Protein AF-A0A7Z9UA65-F1 (afdb_monomer)

Nearest PDB structures (foldseek):
  8ai1-assembly1_A  TM=9.053E-01  e=1.499E-17  Bacillus subtilis
  8ai6-assembly1_A  TM=8.832E-01  e=7.906E-17  Bacillus subtilis
  8ai4-assembly2_B  TM=8.857E-01  e=1.160E-16  Bacillus subtilis
  3nqv-assembly1_A  TM=5.147E-01  e=2.499E-05  Escherichia coli
  6dwg-assembly1_A  TM=4.521E-01  e=1.597E-01  Leishmania major

Secondary structure (DSSP, 8-state):
----EEEEEEESB-S---TT-TT--BTT------HHHHHHHHHHHHHTT-SEEEEEES-GGGGHHHHHHHHHHHHHTT-EEEEEE--GGGGSHHHHHHHHHHHHHTTEEEEEEE-SHHHHTT--SHHHHHHHHHHHHTT--EEEEEEE-SS-TTHHHHHGGGTT-TTEEEEEEE--S-GGGGGS-GGG-----S--GGGG-EEE-TTSBEESSSSGGGGS-TTS--BTT--S-----------

Sequence (243 aa):
MKIRYAAIMVTRKCNMSCRHCSVESNPHIKGQPSEEELRSLVDSLVEAGIDLIQFTGGEPLLRGPLVLELMERAKAGGVKTTIVSNGFWGKKPARARETMKALLDAGLVRLALSYDRFHAEFQGPEPLLNILDAAEEFGQVVHINITRSLDDSDLDELVQPFRGRANTNLRFYDVQPVGLAKSLEDELRGQLEGFCSACEQITFADNGRVLACNGPSYFVPPESGLRRGVPTRLQHRGASTKT

Radius of gyration: 18.84 Å; Cα contacts (8 Å, |Δi|>4): 457; chains: 1; bounding box: 40×68×44 Å

Foldseek 3Di:
DQQQAAEEQQFQAAPAQQLLDQQRHYNPDDAFDDLVRLQVVLVVCLVSNHQEYEYEHHARCVVVVSVLVSLLSNVVSNHAYEYEHQLPQLPDLVSLLVSLVSCVVSHHQAYEHEFEPRSVVPDDCNSVVSNLVSCVVVVAAYEYEYEAFQVNPPVCVRCVVPPPRPRYHYHYDFRDCHHSNVPDDPRNGDDDDDDDPQQSYFYQHRVQFTASHPGRRSPPDPVPPGGPPDDPDPPPPDPPDDD

Solvent-accessible surface area (backbone atoms only — not comparable to full-atom values): 13326 Å² total; per-residue (Å²): 137,82,71,43,41,37,33,38,25,62,22,37,37,16,96,52,69,40,58,62,30,40,77,61,32,19,72,82,57,74,81,50,53,51,69,68,56,51,49,54,48,47,55,51,40,40,74,68,58,33,51,34,41,33,43,23,57,28,32,33,70,83,43,42,74,59,50,44,54,50,31,39,55,31,40,76,59,72,21,40,29,31,41,43,35,68,40,78,67,12,74,41,54,71,48,10,35,52,51,52,49,52,43,47,75,26,41,50,76,41,47,35,33,46,55,33,79,54,46,49,78,78,42,72,67,61,22,48,51,26,35,51,55,37,27,48,78,72,73,40,59,36,34,38,42,26,66,43,44,78,76,47,83,65,48,63,74,74,44,51,90,57,59,92,44,93,42,51,44,84,40,80,39,64,34,51,76,27,56,40,20,56,79,50,60,71,58,54,41,38,81,78,88,74,83,64,89,63,56,72,28,40,16,38,41,37,83,45,38,50,29,52,24,89,33,71,44,70,75,52,64,80,85,64,81,46,54,70,90,63,77,95,65,86,74,80,73,72,85,78,78,82,128

Structure (mmCIF, N/CA/C/O backbone):
data_AF-A0A7Z9UA65-F1
#
_entry.id   AF-A0A7Z9UA65-F1
#
loop_
_atom_site.group_PDB
_atom_site.id
_atom_site.type_symbol
_atom_site.label_atom_id
_atom_site.label_alt_id
_atom_site.label_comp_id
_atom_site.label_asym_id
_atom_site.label_entity_id
_atom_site.label_seq_id
_atom_site.pdbx_PDB_ins_code
_atom_site.Cartn_x
_atom_site.Cartn_y
_atom_site.Cartn_z
_atom_site.occupancy
_atom_site.B_iso_or_equiv
_atom_site.auth_seq_id
_atom_site.auth_comp_id
_atom_site.auth_asym_id
_atom_site.auth_atom_id
_atom_site.pdbx_PDB_model_num
ATOM 1 N N . MET A 1 1 ? -26.284 7.885 -1.697 1.00 55.00 1 MET A N 1
ATOM 2 C CA . MET A 1 1 ? -25.124 6.969 -1.765 1.00 55.00 1 MET A CA 1
ATOM 3 C C . MET A 1 1 ? -24.240 7.243 -0.557 1.00 55.00 1 MET A C 1
ATOM 5 O O . MET A 1 1 ? -23.831 8.384 -0.395 1.00 55.00 1 MET A O 1
ATOM 9 N N . LYS A 1 2 ? -24.023 6.264 0.331 1.00 70.19 2 LYS A N 1
ATOM 10 C CA . LYS A 1 2 ? -23.124 6.419 1.489 1.00 70.19 2 LYS A CA 1
ATOM 11 C C . LYS A 1 2 ? -21.743 5.909 1.085 1.00 70.19 2 LYS A C 1
ATOM 13 O O . LYS A 1 2 ? -21.643 4.773 0.636 1.00 70.19 2 LYS A O 1
ATOM 18 N N . ILE A 1 3 ? -20.710 6.733 1.227 1.00 81.00 3 ILE A N 1
ATOM 19 C CA . ILE A 1 3 ? -19.323 6.306 1.009 1.00 81.00 3 ILE A CA 1
ATOM 20 C C . ILE A 1 3 ? -18.961 5.341 2.143 1.00 81.00 3 ILE A C 1
ATOM 22 O O . ILE A 1 3 ? -19.161 5.671 3.309 1.00 81.00 3 ILE A O 1
ATOM 26 N N . ARG A 1 4 ? -18.491 4.137 1.803 1.00 88.38 4 ARG A N 1
ATOM 27 C CA . ARG A 1 4 ? -18.140 3.081 2.776 1.00 88.38 4 ARG A CA 1
ATOM 28 C C . ARG A 1 4 ? -16.646 2.752 2.800 1.00 88.38 4 ARG A C 1
ATOM 30 O O . ARG A 1 4 ? -16.188 2.093 3.727 1.00 88.38 4 ARG A O 1
ATOM 37 N N . TYR A 1 5 ? -15.892 3.235 1.814 1.00 91.25 5 TYR A N 1
ATOM 38 C CA . TYR A 1 5 ? -14.482 2.918 1.606 1.00 91.25 5 TYR A CA 1
ATOM 39 C C . TYR A 1 5 ? -13.687 4.204 1.401 1.00 91.25 5 TYR A C 1
ATOM 41 O O . TYR A 1 5 ? -14.079 5.049 0.595 1.00 91.25 5 TYR A O 1
ATOM 49 N N . ALA A 1 6 ? -12.564 4.332 2.101 1.00 93.56 6 ALA A N 1
ATOM 50 C CA . ALA A 1 6 ? -11.630 5.435 1.920 1.00 93.56 6 ALA A CA 1
ATOM 51 C C . ALA A 1 6 ? -10.196 4.917 1.794 1.00 93.56 6 ALA A C 1
ATOM 53 O O . ALA A 1 6 ? -9.820 3.937 2.433 1.00 93.56 6 ALA A O 1
ATOM 54 N N . ALA A 1 7 ? -9.381 5.596 0.998 1.00 94.75 7 ALA A N 1
ATOM 55 C CA . ALA A 1 7 ? -7.943 5.397 0.935 1.00 94.75 7 ALA A CA 1
ATOM 56 C C . ALA A 1 7 ? -7.216 6.631 1.478 1.00 94.75 7 ALA A C 1
ATOM 58 O O . ALA A 1 7 ? -7.647 7.767 1.275 1.00 94.75 7 ALA A O 1
ATOM 59 N N . ILE A 1 8 ? -6.098 6.412 2.160 1.00 96.44 8 ILE A N 1
ATOM 60 C CA . ILE A 1 8 ? -5.242 7.458 2.711 1.00 96.44 8 ILE A CA 1
ATOM 61 C C . ILE A 1 8 ? -3.841 7.269 2.136 1.00 96.44 8 ILE A C 1
ATOM 63 O O . ILE A 1 8 ? -3.187 6.255 2.391 1.00 96.44 8 ILE A O 1
ATOM 67 N N . MET A 1 9 ? -3.368 8.262 1.382 1.00 95.56 9 MET A N 1
ATOM 68 C CA . MET A 1 9 ? -1.969 8.353 0.976 1.00 95.56 9 MET A CA 1
ATOM 69 C C . MET A 1 9 ? -1.158 8.921 2.142 1.00 95.56 9 MET A C 1
ATOM 71 O O . MET A 1 9 ? -1.055 10.131 2.329 1.00 95.56 9 MET A O 1
ATOM 75 N N . VAL A 1 10 ? -0.591 8.029 2.954 1.00 96.81 10 VAL A N 1
ATOM 76 C CA . VAL A 1 10 ? 0.116 8.379 4.202 1.00 96.81 10 VAL A CA 1
ATOM 77 C C . VAL A 1 10 ? 1.406 9.163 3.927 1.00 96.81 10 VAL A C 1
ATOM 79 O O . VAL A 1 10 ? 1.878 9.957 4.743 1.00 96.81 10 VAL A O 1
ATOM 82 N N . THR A 1 11 ? 1.998 8.931 2.763 1.00 95.62 11 THR A N 1
ATOM 83 C CA . THR A 1 11 ? 3.124 9.673 2.200 1.00 95.62 11 THR A CA 1
ATOM 84 C C . THR A 1 11 ? 3.163 9.396 0.704 1.00 95.62 11 THR A C 1
ATOM 86 O O . THR A 1 11 ? 2.681 8.354 0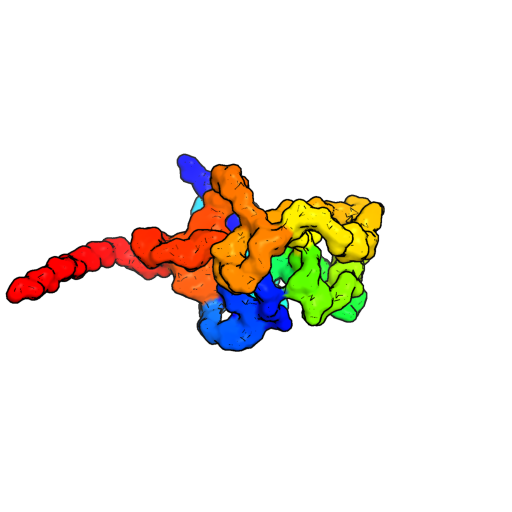.268 1.00 95.62 11 THR A O 1
ATOM 89 N N . ARG A 1 12 ? 3.765 10.278 -0.093 1.00 94.94 12 ARG A N 1
ATOM 90 C CA . ARG A 1 12 ? 4.119 9.978 -1.491 1.00 94.94 12 ARG A CA 1
ATOM 91 C C . ARG A 1 12 ? 5.592 9.594 -1.649 1.00 94.94 12 ARG A C 1
ATOM 93 O O . ARG A 1 12 ? 6.004 9.190 -2.734 1.00 94.94 12 ARG A O 1
ATOM 100 N N . LYS A 1 13 ? 6.378 9.642 -0.567 1.00 97.38 13 LYS A N 1
ATOM 101 C CA . LYS A 1 13 ? 7.742 9.109 -0.536 1.00 97.38 13 LYS A CA 1
ATOM 102 C C . LYS A 1 13 ? 7.710 7.586 -0.665 1.00 97.38 13 LYS A C 1
ATOM 104 O O . LYS A 1 13 ? 6.923 6.913 -0.005 1.00 97.38 13 LYS A O 1
ATOM 109 N N . CYS A 1 14 ? 8.578 7.047 -1.509 1.00 97.88 14 CYS A N 1
ATOM 110 C CA . CYS A 1 14 ? 8.749 5.609 -1.701 1.00 97.88 14 CYS A CA 1
ATOM 111 C C . CYS A 1 14 ? 10.239 5.269 -1.690 1.00 97.88 14 CYS A C 1
ATOM 113 O O . CYS A 1 14 ? 11.071 6.116 -1.991 1.00 97.88 14 CYS A O 1
ATOM 115 N N . ASN A 1 15 ? 10.593 4.042 -1.334 1.00 97.50 15 ASN A N 1
ATOM 116 C CA . ASN A 1 15 ? 11.959 3.520 -1.427 1.00 97.50 15 ASN A CA 1
ATOM 117 C C . ASN A 1 15 ? 12.303 2.972 -2.825 1.00 97.50 15 ASN A C 1
ATOM 119 O O . ASN A 1 15 ? 13.422 2.511 -3.025 1.00 97.50 15 ASN A O 1
ATOM 123 N N . MET A 1 16 ? 11.357 3.015 -3.764 1.00 97.94 16 MET A N 1
ATOM 124 C CA . MET A 1 16 ? 11.508 2.614 -5.165 1.00 97.94 16 MET A CA 1
ATOM 125 C C . MET A 1 16 ? 11.091 3.768 -6.085 1.00 97.94 16 MET A C 1
ATOM 127 O O . MET A 1 16 ? 10.354 4.661 -5.658 1.00 97.94 16 MET A O 1
ATOM 131 N N . SER A 1 17 ? 11.530 3.721 -7.343 1.00 97.31 17 SER A N 1
ATOM 132 C CA . SER A 1 17 ? 11.201 4.698 -8.393 1.00 97.31 17 SER A CA 1
ATOM 133 C C . SER A 1 17 ? 10.619 3.991 -9.625 1.00 97.31 17 SER A C 1
ATOM 135 O O . SER A 1 17 ? 11.120 4.160 -10.734 1.00 97.31 17 SER A O 1
ATOM 137 N N . CYS A 1 18 ? 9.605 3.143 -9.425 1.00 96.50 18 CYS A N 1
ATOM 138 C CA . CYS A 1 18 ? 9.019 2.315 -10.483 1.00 96.50 18 CYS A CA 1
ATOM 139 C C . CYS A 1 18 ? 8.519 3.172 -11.657 1.00 96.50 18 CYS A C 1
ATOM 141 O O . CYS A 1 18 ? 7.737 4.107 -11.458 1.00 96.50 18 CYS A O 1
ATOM 143 N N . ARG A 1 19 ? 8.906 2.815 -12.889 1.00 95.06 19 ARG A N 1
ATOM 144 C CA . ARG A 1 19 ? 8.587 3.589 -14.104 1.00 95.06 19 ARG A CA 1
ATOM 145 C C . ARG A 1 19 ? 7.088 3.681 -14.418 1.00 95.06 19 ARG A C 1
ATOM 147 O O . ARG A 1 19 ? 6.675 4.607 -15.101 1.00 95.06 19 ARG A O 1
ATOM 154 N N . HIS A 1 20 ? 6.263 2.786 -13.875 1.00 92.81 20 HIS A N 1
ATOM 155 C CA . HIS A 1 20 ? 4.805 2.815 -14.043 1.00 92.81 20 HIS A CA 1
ATOM 156 C C . HIS A 1 20 ? 4.051 3.539 -12.912 1.00 92.81 20 HIS A C 1
ATOM 158 O O . HIS A 1 20 ? 2.821 3.503 -12.878 1.00 92.81 20 HIS A O 1
ATOM 164 N N . CYS A 1 21 ? 4.746 4.155 -11.944 1.00 93.50 21 CYS A N 1
ATOM 165 C CA . CYS A 1 21 ? 4.090 4.680 -10.747 1.00 93.50 21 CYS A CA 1
ATOM 166 C C . CYS A 1 21 ? 3.016 5.730 -11.086 1.00 93.50 21 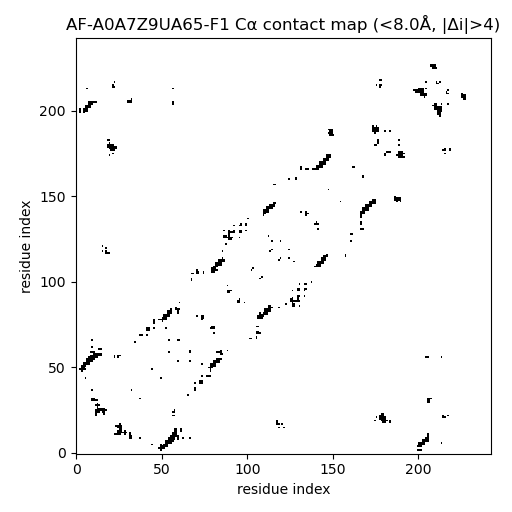CYS A C 1
ATOM 168 O O . CYS A 1 21 ? 3.311 6.817 -11.596 1.00 93.50 21 CYS A O 1
ATOM 170 N N . SER A 1 22 ? 1.771 5.429 -10.705 1.00 89.44 22 SER A N 1
ATOM 171 C CA . SER A 1 22 ? 0.581 6.222 -11.027 1.00 89.44 22 SER A CA 1
ATOM 172 C C . SER A 1 22 ? 0.478 7.553 -10.285 1.00 89.44 22 SER A C 1
ATOM 174 O O . SER A 1 22 ? -0.462 8.295 -10.531 1.00 89.44 22 SER A O 1
ATOM 176 N N . VAL A 1 23 ? 1.387 7.848 -9.353 1.00 91.06 23 VAL A N 1
ATOM 177 C CA . VAL A 1 23 ? 1.405 9.091 -8.556 1.00 91.06 23 VAL A CA 1
ATOM 178 C C . VAL A 1 23 ? 2.811 9.698 -8.445 1.00 91.06 23 VAL A C 1
ATOM 180 O O . VAL A 1 23 ? 3.047 10.594 -7.635 1.00 91.06 23 VAL A O 1
ATOM 183 N N . GLU A 1 24 ? 3.754 9.232 -9.273 1.00 94.06 24 GLU A N 1
ATOM 184 C CA . GLU A 1 24 ? 5.141 9.731 -9.331 1.00 94.06 24 GLU A CA 1
ATOM 185 C C . GLU A 1 24 ? 5.913 9.611 -8.001 1.00 94.06 24 GLU A C 1
ATOM 187 O O . GLU A 1 24 ? 6.808 10.405 -7.702 1.00 94.06 24 GLU A O 1
ATOM 192 N N . SER A 1 25 ? 5.578 8.613 -7.180 1.00 95.81 25 SER A N 1
ATOM 193 C CA . SER A 1 25 ? 6.287 8.336 -5.932 1.00 95.81 25 SER A CA 1
ATOM 194 C C . SER A 1 25 ? 7.736 7.926 -6.169 1.00 95.81 25 SER A C 1
ATOM 196 O O . SER A 1 25 ? 8.033 7.118 -7.043 1.00 95.81 25 SER A O 1
ATOM 198 N N . ASN A 1 26 ? 8.638 8.477 -5.356 1.00 96.75 26 ASN A N 1
ATOM 199 C CA . ASN A 1 26 ? 10.072 8.189 -5.395 1.00 96.75 26 ASN A CA 1
ATOM 200 C C . ASN A 1 26 ? 10.759 8.595 -4.066 1.00 96.75 26 ASN A C 1
ATOM 202 O O . ASN A 1 26 ? 10.120 9.240 -3.219 1.00 96.75 26 ASN A O 1
ATOM 206 N N . PRO A 1 27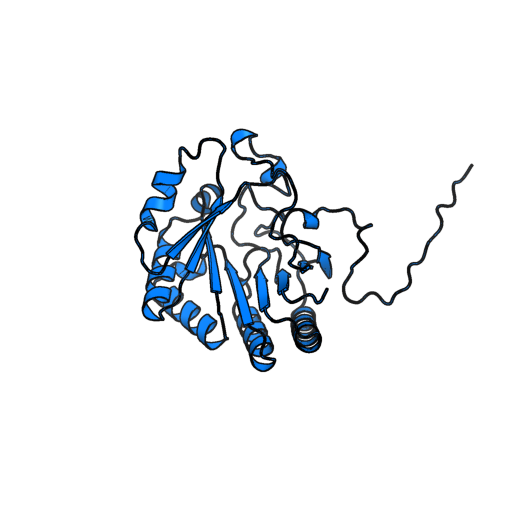 ? 12.049 8.261 -3.854 1.00 97.25 27 PRO A N 1
ATOM 207 C CA . PRO A 1 27 ? 12.774 8.580 -2.617 1.00 97.25 27 PRO A CA 1
ATOM 208 C C . PRO A 1 27 ? 12.992 10.071 -2.346 1.00 97.25 27 PRO A C 1
ATOM 210 O O . PRO A 1 27 ? 13.236 10.452 -1.198 1.00 97.25 27 PRO A O 1
ATOM 213 N N . HIS A 1 28 ? 12.908 10.913 -3.378 1.00 95.69 28 HIS A N 1
ATOM 214 C CA . HIS A 1 28 ? 13.227 12.340 -3.316 1.00 95.69 28 HIS A CA 1
ATOM 215 C C . HIS A 1 28 ? 11.999 13.240 -3.133 1.00 95.69 28 HIS A C 1
ATOM 217 O O . HIS A 1 28 ? 12.155 14.460 -3.037 1.00 95.69 28 HIS A O 1
ATOM 223 N N . ILE A 1 29 ? 10.791 12.666 -3.053 1.00 93.31 29 ILE A N 1
ATOM 224 C CA . ILE A 1 29 ? 9.569 13.421 -2.762 1.00 93.31 29 ILE A CA 1
ATOM 225 C C . ILE A 1 29 ? 9.724 14.194 -1.448 1.00 93.31 29 ILE A C 1
ATOM 227 O O . ILE A 1 29 ? 10.119 13.650 -0.413 1.00 93.31 29 ILE A O 1
ATOM 231 N N . LYS A 1 30 ? 9.392 15.485 -1.516 1.00 88.75 30 LYS A N 1
ATOM 232 C CA . LYS A 1 30 ? 9.344 16.406 -0.381 1.00 88.75 30 LYS A CA 1
ATOM 233 C C . LYS A 1 30 ? 7.893 16.724 -0.049 1.00 88.75 30 LYS A C 1
ATOM 235 O O . LYS A 1 30 ? 7.069 16.848 -0.951 1.00 88.75 30 LYS A O 1
ATOM 240 N N . GLY A 1 31 ? 7.628 16.936 1.235 1.00 85.88 31 GLY A N 1
ATOM 241 C CA . GLY A 1 31 ? 6.278 17.171 1.736 1.00 85.88 31 GLY A CA 1
ATOM 242 C C . GLY A 1 31 ? 5.491 15.868 1.877 1.00 85.88 31 GLY A C 1
ATOM 243 O O . GLY A 1 31 ? 5.584 14.962 1.053 1.00 85.88 31 GLY A O 1
ATOM 244 N N . GLN A 1 32 ? 4.759 15.768 2.977 1.00 92.75 32 GLN A N 1
ATOM 245 C CA . GLN A 1 32 ? 3.839 14.680 3.289 1.00 92.75 32 GLN A CA 1
ATOM 246 C C . GLN A 1 32 ? 2.882 15.170 4.384 1.00 92.75 32 GLN A C 1
ATOM 248 O O . GLN A 1 32 ? 3.251 16.106 5.101 1.00 92.75 32 GLN A O 1
ATOM 253 N N . PRO A 1 33 ? 1.713 14.535 4.563 1.00 94.31 33 PRO A N 1
ATOM 254 C CA . PRO A 1 33 ? 0.808 14.883 5.650 1.00 94.31 33 PRO A CA 1
ATOM 255 C C . PRO A 1 33 ? 1.493 14.766 7.016 1.00 94.31 33 PRO A C 1
ATOM 257 O O . PRO A 1 33 ? 2.237 13.800 7.267 1.00 94.31 33 PRO A O 1
ATOM 260 N N . SER A 1 34 ? 1.225 15.721 7.906 1.00 96.19 34 SER A N 1
ATOM 261 C CA . SER A 1 34 ? 1.656 15.652 9.303 1.00 96.19 34 SER A CA 1
ATOM 262 C C . SER A 1 34 ? 1.013 14.455 10.010 1.00 96.19 34 SER A C 1
ATOM 264 O O . SER A 1 34 ? 0.055 13.841 9.530 1.00 96.19 34 SER A O 1
ATOM 266 N N . GLU A 1 35 ? 1.567 14.065 11.152 1.00 97.62 35 GLU A N 1
ATOM 267 C CA . GLU A 1 35 ? 0.972 12.983 11.932 1.00 97.62 35 GLU A CA 1
ATOM 268 C C . GLU A 1 35 ? -0.378 13.397 12.528 1.00 97.62 35 GLU A C 1
ATOM 270 O O . GLU A 1 35 ? -1.328 12.621 12.473 1.00 97.62 35 GLU A O 1
ATOM 275 N N . GLU A 1 36 ? -0.502 14.632 13.028 1.00 97.62 36 GLU A N 1
ATOM 276 C CA . GLU A 1 36 ? -1.769 15.187 13.526 1.00 97.62 36 GLU A CA 1
ATOM 277 C C . GLU A 1 36 ? -2.827 15.226 12.427 1.00 97.62 36 GLU A C 1
ATOM 279 O O . GLU A 1 36 ? -3.982 14.865 12.651 1.00 97.62 36 GLU A O 1
ATOM 284 N N . GLU A 1 37 ? -2.419 15.613 11.219 1.00 96.38 37 GLU A N 1
ATOM 285 C CA . GLU A 1 37 ? -3.276 15.604 10.048 1.00 96.38 37 GLU A CA 1
ATOM 286 C C . GLU A 1 37 ? -3.831 14.206 9.767 1.00 96.38 37 GLU A C 1
ATOM 288 O O . GLU A 1 37 ? -5.030 14.068 9.526 1.00 96.38 37 GLU A O 1
ATOM 293 N N . LEU A 1 38 ? -2.996 13.170 9.801 1.00 98.12 38 LEU A N 1
ATOM 294 C CA . LEU A 1 38 ? -3.436 11.800 9.542 1.00 98.12 38 LEU A CA 1
ATOM 295 C C . LEU A 1 38 ? -4.306 11.242 10.671 1.00 98.12 38 LEU A C 1
ATOM 297 O O . LEU A 1 38 ? -5.309 10.593 10.380 1.00 98.12 38 LEU A O 1
ATOM 301 N N . ARG A 1 39 ? -3.975 11.535 11.935 1.00 98.38 39 ARG A N 1
ATOM 302 C CA . ARG A 1 39 ? -4.794 11.151 13.098 1.00 98.38 39 ARG A CA 1
ATOM 303 C C . ARG A 1 39 ? -6.192 11.752 12.995 1.00 98.38 39 ARG A C 1
ATOM 305 O O . ARG A 1 39 ? -7.169 11.014 12.973 1.00 98.38 39 ARG A O 1
ATOM 312 N N . SER A 1 40 ? -6.271 13.069 12.797 1.00 97.56 40 SER A N 1
ATOM 313 C CA . SER A 1 40 ? -7.540 13.784 12.629 1.00 97.56 40 SER A CA 1
ATOM 314 C C . SER A 1 40 ? -8.352 13.260 11.441 1.00 97.56 40 SER A C 1
ATOM 316 O O . SER A 1 40 ? -9.578 13.184 11.516 1.00 97.56 40 SER A O 1
ATOM 318 N N . LEU A 1 41 ? -7.686 12.865 10.349 1.00 96.75 41 LEU A N 1
ATOM 319 C CA . LEU A 1 41 ? -8.359 12.253 9.207 1.00 96.75 41 LEU A CA 1
ATOM 320 C C . LEU A 1 41 ? -8.970 10.893 9.561 1.00 96.75 41 LEU A C 1
ATOM 322 O O . LEU A 1 41 ? -10.120 10.651 9.205 1.00 96.75 41 LEU A O 1
ATOM 326 N N . VAL A 1 42 ? -8.227 10.016 10.238 1.00 98.12 42 VAL A N 1
ATOM 327 C CA . VAL A 1 42 ? -8.752 8.710 10.664 1.00 98.12 42 VAL A CA 1
ATOM 328 C C . VAL A 1 42 ? -9.940 8.893 11.602 1.00 98.12 42 VAL A C 1
ATOM 330 O O . VAL A 1 42 ? -10.985 8.297 11.347 1.00 98.12 42 VAL A O 1
ATOM 333 N N . ASP A 1 43 ? -9.823 9.770 12.600 1.00 97.75 43 ASP A N 1
ATOM 334 C CA . ASP A 1 43 ? -10.906 10.062 13.545 1.00 97.75 43 ASP A CA 1
ATOM 335 C C . ASP A 1 43 ? -12.162 10.567 12.795 1.00 97.75 43 ASP A C 1
ATOM 337 O O . ASP A 1 43 ? -13.262 10.050 12.986 1.00 97.75 43 ASP A O 1
ATOM 341 N N . SER A 1 44 ? -11.988 11.473 11.823 1.00 96.19 44 SER A N 1
ATOM 342 C CA . SER A 1 44 ? -13.093 11.974 10.985 1.00 96.19 44 SER A CA 1
ATOM 343 C C . SER A 1 44 ? -13.749 10.880 10.130 1.00 96.19 44 SER A C 1
ATOM 345 O O . SER A 1 44 ? -14.958 10.902 9.901 1.00 96.19 44 SER A O 1
ATOM 347 N N . LEU A 1 45 ? -12.969 9.924 9.612 1.00 95.56 45 LEU A N 1
ATOM 348 C CA . LEU A 1 45 ? -13.494 8.819 8.800 1.00 95.56 45 LEU A CA 1
ATOM 349 C C . LEU A 1 45 ? -14.262 7.801 9.648 1.00 95.56 45 LEU A C 1
ATOM 351 O O . LEU A 1 45 ? -15.274 7.269 9.184 1.00 95.56 45 LEU A O 1
ATOM 355 N N . VAL A 1 46 ? -13.809 7.566 10.881 1.00 96.25 46 VAL A N 1
ATOM 356 C CA . VAL A 1 46 ? -14.530 6.770 11.882 1.00 96.25 46 VAL A CA 1
ATOM 357 C C . VAL A 1 46 ? -15.884 7.417 12.182 1.00 96.25 46 VAL A C 1
ATOM 359 O O . VAL A 1 46 ? -16.915 6.761 12.045 1.00 96.25 46 VAL A O 1
ATOM 362 N N . GLU A 1 47 ? -15.908 8.715 12.496 1.00 96.00 47 GLU A N 1
ATOM 363 C CA . GLU A 1 47 ? -17.146 9.463 12.767 1.00 96.00 47 GLU A CA 1
ATOM 364 C C . GLU A 1 47 ? -18.104 9.481 11.565 1.00 96.00 47 GLU A C 1
ATOM 366 O O . GLU A 1 47 ? -19.322 9.373 11.723 1.00 96.00 47 GLU A O 1
ATOM 371 N N . ALA A 1 48 ? -17.566 9.550 10.343 1.00 93.69 48 ALA A N 1
ATOM 372 C CA . ALA A 1 48 ? -18.3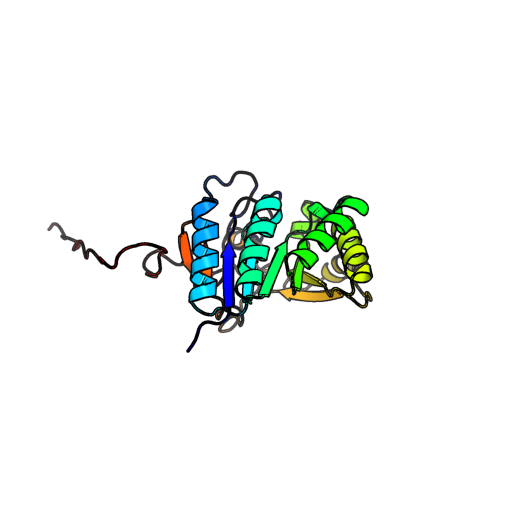50 9.481 9.110 1.00 93.69 48 ALA A CA 1
ATOM 373 C C . ALA A 1 48 ? -18.967 8.087 8.844 1.00 93.69 48 ALA A C 1
ATOM 375 O O . ALA A 1 48 ? -19.806 7.933 7.946 1.00 93.69 48 ALA A O 1
ATOM 376 N N . GLY A 1 49 ? -18.578 7.063 9.609 1.00 93.88 49 GLY A N 1
ATOM 377 C CA . GLY A 1 49 ? -19.072 5.696 9.475 1.00 93.88 49 GLY A CA 1
ATOM 378 C C . GLY A 1 49 ? -18.586 5.001 8.203 1.00 93.88 49 GLY A C 1
ATOM 379 O O . GLY A 1 49 ? -19.391 4.353 7.523 1.00 93.88 49 GLY A O 1
ATOM 380 N N . ILE A 1 50 ? -17.302 5.187 7.869 1.00 94.69 50 ILE A N 1
ATOM 381 C CA . ILE A 1 50 ? -16.561 4.394 6.877 1.00 94.69 50 ILE A CA 1
ATOM 382 C C . ILE A 1 50 ? -16.358 2.973 7.415 1.00 94.69 50 ILE A C 1
ATOM 384 O O . ILE A 1 50 ? -16.076 2.795 8.591 1.00 94.69 50 ILE A O 1
ATOM 388 N N . ASP A 1 51 ? -16.453 1.954 6.559 1.00 94.81 51 ASP A N 1
ATOM 389 C CA . ASP A 1 51 ? -16.239 0.557 6.970 1.00 94.81 51 ASP A CA 1
ATOM 390 C C . ASP A 1 51 ? -14.786 0.111 6.839 1.00 94.81 51 ASP A C 1
ATOM 392 O O . ASP A 1 51 ? -14.346 -0.807 7.535 1.00 94.81 51 ASP A O 1
ATOM 396 N N . LEU A 1 52 ? -14.063 0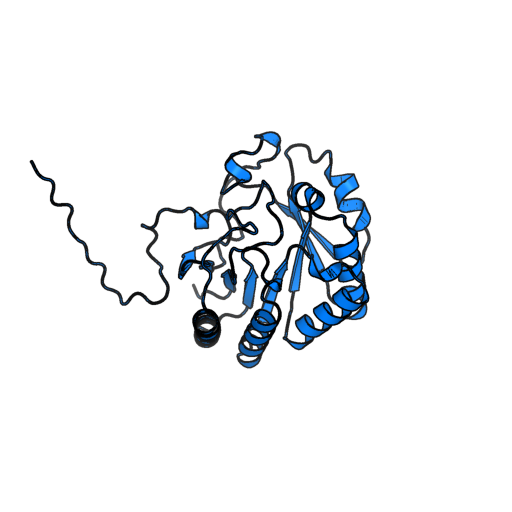.701 5.884 1.00 95.31 52 LEU A N 1
ATOM 397 C CA . LEU A 1 52 ? -12.732 0.262 5.492 1.00 95.31 52 LEU A CA 1
ATOM 398 C C . LEU A 1 52 ? -11.841 1.447 5.117 1.00 95.31 52 LEU A C 1
ATOM 400 O O . LEU A 1 52 ? -12.179 2.232 4.226 1.00 95.31 52 LEU A O 1
ATOM 404 N N . ILE A 1 53 ? -10.661 1.497 5.729 1.00 97.38 53 ILE A N 1
ATOM 405 C CA . ILE A 1 53 ? -9.586 2.422 5.369 1.00 97.38 53 ILE A CA 1
ATOM 406 C C . ILE A 1 53 ? -8.446 1.641 4.708 1.00 97.38 53 ILE A C 1
ATOM 408 O O . ILE A 1 53 ? -7.927 0.672 5.260 1.00 97.38 53 ILE A O 1
ATOM 412 N N . GLN A 1 54 ? -8.037 2.051 3.511 1.00 97.12 54 GLN A N 1
ATOM 413 C CA . GLN A 1 54 ? -6.828 1.560 2.858 1.00 97.12 54 GLN A CA 1
ATOM 414 C C . GLN A 1 54 ? -5.676 2.541 3.072 1.00 97.12 54 GLN A C 1
ATOM 416 O O . GLN A 1 54 ? -5.743 3.681 2.623 1.00 97.12 54 GLN A O 1
ATOM 421 N N . PHE A 1 55 ? -4.588 2.090 3.685 1.00 97.88 55 PHE A N 1
ATOM 422 C CA . PHE A 1 55 ? -3.346 2.852 3.747 1.00 97.88 55 PHE A CA 1
ATOM 423 C C . PHE A 1 55 ? -2.481 2.538 2.521 1.00 97.88 55 PHE A C 1
ATOM 425 O O . PHE A 1 55 ? -2.223 1.378 2.190 1.00 97.88 55 PHE A O 1
ATOM 432 N N . THR A 1 56 ? -2.076 3.591 1.815 1.00 95.31 56 THR A N 1
ATOM 433 C CA . THR A 1 56 ? -1.333 3.525 0.549 1.00 95.31 56 THR A CA 1
ATOM 434 C C . THR A 1 56 ? -0.477 4.792 0.370 1.00 95.31 56 THR A C 1
ATOM 436 O O . THR A 1 56 ? -0.179 5.487 1.348 1.00 95.31 56 THR A O 1
ATOM 439 N N . GLY A 1 57 ? -0.079 5.105 -0.866 1.00 88.75 57 GLY A N 1
ATOM 440 C CA . GLY A 1 57 ? 0.661 6.297 -1.258 1.00 88.75 57 GLY A CA 1
ATOM 441 C C . GLY A 1 57 ? 1.874 5.943 -2.112 1.00 88.75 57 GLY A C 1
ATOM 442 O O . GLY A 1 57 ? 1.747 5.245 -3.112 1.00 88.75 57 GLY A O 1
ATOM 443 N N . GLY A 1 58 ? 3.044 6.423 -1.692 1.00 93.94 58 GLY A N 1
ATOM 444 C CA . GLY A 1 58 ? 4.306 5.769 -2.008 1.00 93.94 58 GLY A CA 1
ATOM 445 C C . GLY A 1 58 ? 4.390 4.455 -1.236 1.00 93.94 58 GLY A C 1
ATOM 446 O O . GLY A 1 58 ? 3.571 3.566 -1.433 1.00 93.94 58 GLY A O 1
ATOM 447 N N . GLU A 1 59 ? 5.338 4.341 -0.309 1.00 97.69 59 GLU A N 1
ATOM 448 C CA . GLU A 1 59 ? 5.414 3.161 0.557 1.00 97.69 59 GLU A CA 1
ATOM 449 C C . GLU A 1 59 ? 4.933 3.502 1.978 1.00 97.69 59 GLU A C 1
ATOM 451 O O . GLU A 1 59 ? 5.665 4.169 2.722 1.00 97.69 59 GLU A O 1
ATOM 456 N N . PRO A 1 60 ? 3.723 3.065 2.390 1.00 97.75 60 PRO A N 1
ATOM 457 C CA . PRO A 1 60 ? 3.170 3.423 3.695 1.00 97.75 60 PRO A CA 1
ATOM 458 C C . PRO A 1 60 ? 4.037 2.922 4.855 1.00 97.75 60 PRO A C 1
ATOM 460 O O . PRO A 1 60 ? 4.176 3.626 5.856 1.00 97.75 60 PRO A O 1
ATOM 463 N N . LEU A 1 61 ? 4.693 1.762 4.726 1.00 98.25 61 LEU A N 1
ATOM 464 C CA . LEU A 1 61 ? 5.491 1.183 5.811 1.00 98.25 61 LEU A CA 1
ATOM 465 C C . LEU A 1 61 ? 6.873 1.829 5.982 1.00 98.25 61 LEU A C 1
ATOM 467 O O . LEU A 1 61 ? 7.592 1.488 6.922 1.00 98.25 61 LEU A O 1
ATOM 471 N N . LEU A 1 62 ? 7.210 2.856 5.190 1.00 97.44 62 LEU A N 1
ATOM 472 C CA . LEU A 1 62 ? 8.248 3.822 5.577 1.00 97.44 62 LEU A CA 1
ATOM 473 C C . LEU A 1 62 ? 7.851 4.631 6.822 1.00 97.44 62 LEU A C 1
ATOM 475 O O . LEU A 1 62 ? 8.723 5.154 7.511 1.00 97.44 62 LEU A O 1
ATOM 479 N N . ARG A 1 63 ? 6.549 4.714 7.127 1.00 97.69 63 ARG A N 1
ATOM 480 C CA . ARG A 1 63 ? 5.982 5.314 8.344 1.00 97.69 63 ARG A CA 1
ATOM 481 C C . ARG A 1 63 ? 5.332 4.247 9.236 1.00 97.69 63 ARG A C 1
ATOM 483 O O . ARG A 1 63 ? 4.294 4.499 9.834 1.00 97.69 63 ARG A O 1
ATOM 490 N N . GLY A 1 64 ? 5.944 3.061 9.325 1.00 97.94 64 GLY A N 1
ATOM 491 C CA . GLY A 1 64 ? 5.403 1.876 10.009 1.00 97.94 64 GLY A CA 1
ATOM 492 C C . GLY A 1 64 ? 4.779 2.131 11.391 1.00 97.94 64 GLY A C 1
ATOM 493 O O . GLY A 1 64 ? 3.599 1.831 11.547 1.00 97.94 64 GLY A O 1
ATOM 494 N N . PRO A 1 65 ? 5.497 2.732 12.365 1.00 98.44 65 PRO A N 1
ATOM 495 C CA . PRO A 1 65 ? 4.934 3.010 13.691 1.00 98.44 65 PRO A CA 1
ATOM 496 C C . PRO A 1 65 ? 3.667 3.872 13.653 1.00 98.44 65 PRO A C 1
ATOM 498 O O . PRO A 1 65 ? 2.696 3.571 14.338 1.00 98.44 65 PRO A O 1
ATOM 501 N N . LEU A 1 66 ? 3.643 4.898 12.797 1.00 98.56 66 LEU A N 1
ATOM 502 C CA . LEU A 1 66 ? 2.462 5.738 12.617 1.00 98.56 66 LEU A CA 1
ATOM 503 C C . LEU A 1 66 ? 1.323 4.970 11.941 1.00 98.56 66 LEU A C 1
ATOM 505 O O . LEU A 1 66 ? 0.180 5.108 12.348 1.00 98.56 66 LEU A O 1
ATOM 509 N N . VAL A 1 67 ? 1.605 4.169 10.909 1.00 98.56 67 VAL A N 1
ATOM 510 C CA . VAL A 1 67 ? 0.568 3.369 10.236 1.00 98.56 67 VAL A CA 1
ATOM 511 C C . VAL A 1 67 ? -0.088 2.397 11.218 1.00 98.56 67 VAL A C 1
ATOM 513 O O . VAL A 1 67 ? -1.311 2.298 11.215 1.00 98.56 67 VAL A O 1
ATOM 516 N N . LEU A 1 68 ? 0.689 1.752 12.094 1.00 98.81 68 LEU A N 1
ATOM 517 C CA . LEU A 1 68 ? 0.155 0.901 13.162 1.00 98.81 68 LEU A CA 1
ATOM 518 C C . LEU A 1 68 ? -0.743 1.697 14.122 1.00 98.81 68 LEU A C 1
ATOM 520 O O . LEU A 1 68 ? -1.876 1.287 14.351 1.00 98.81 68 LEU A O 1
ATOM 524 N N . GLU A 1 69 ? -0.300 2.870 14.591 1.00 98.69 69 GLU A N 1
ATOM 525 C CA . GLU A 1 69 ? -1.116 3.754 15.444 1.00 98.69 69 GLU A CA 1
ATOM 526 C C . GLU A 1 69 ? -2.450 4.131 14.767 1.00 98.69 69 GLU A C 1
ATOM 528 O O . GLU A 1 69 ? -3.522 4.068 15.369 1.00 98.69 69 GLU A O 1
ATOM 533 N N . LEU A 1 70 ? -2.405 4.515 13.488 1.00 98.75 70 LEU A N 1
ATOM 534 C CA . LEU A 1 70 ? -3.592 4.885 12.714 1.00 98.75 70 LEU A CA 1
ATOM 535 C C . LEU A 1 70 ? -4.539 3.693 12.508 1.00 98.75 70 LEU A C 1
ATOM 537 O O . LEU A 1 70 ? -5.759 3.870 12.513 1.00 98.75 70 LEU A O 1
ATOM 541 N N . MET A 1 71 ? -3.999 2.485 12.339 1.00 98.75 71 MET A N 1
ATOM 542 C CA . MET A 1 71 ? -4.795 1.264 12.245 1.00 98.75 71 MET A CA 1
ATOM 543 C C . MET A 1 71 ? -5.479 0.927 13.571 1.00 98.75 71 MET A C 1
ATOM 545 O O . MET A 1 71 ? -6.669 0.622 13.572 1.00 98.75 71 MET A O 1
ATOM 549 N N . GLU A 1 72 ? -4.771 1.049 14.694 1.00 98.62 72 GLU A N 1
ATOM 550 C CA . GLU A 1 72 ? -5.333 0.841 16.032 1.00 98.62 72 GLU A CA 1
ATOM 551 C C . GLU A 1 72 ? -6.461 1.834 16.334 1.00 98.62 72 GLU A C 1
ATOM 553 O O . GLU A 1 72 ? -7.512 1.436 16.843 1.00 98.62 72 GLU A O 1
ATOM 558 N N . ARG A 1 73 ? -6.294 3.106 15.947 1.00 98.31 73 ARG A N 1
ATOM 559 C CA . ARG A 1 73 ? -7.355 4.126 16.022 1.00 98.31 73 ARG A CA 1
ATOM 560 C C . ARG A 1 73 ? -8.585 3.735 15.205 1.00 98.31 73 ARG A C 1
ATOM 562 O O . ARG A 1 73 ? -9.699 3.754 15.724 1.00 98.31 73 ARG A O 1
ATOM 569 N N . ALA A 1 74 ? -8.390 3.331 13.948 1.00 98.31 74 ALA A N 1
ATOM 570 C CA . ALA A 1 74 ? -9.481 2.871 13.089 1.00 98.31 74 ALA A CA 1
ATOM 571 C C . ALA A 1 74 ? -10.200 1.650 13.697 1.00 98.31 74 ALA A C 1
ATOM 573 O O . ALA A 1 74 ? -11.429 1.632 13.784 1.00 98.31 74 ALA A O 1
ATOM 574 N N . LYS A 1 75 ? -9.436 0.673 14.203 1.00 98.12 75 LYS A N 1
ATOM 575 C CA . LYS A 1 75 ? -9.944 -0.531 14.874 1.00 98.12 75 LYS A CA 1
ATOM 576 C C . LYS A 1 75 ? -10.769 -0.194 16.118 1.00 98.12 75 LYS A C 1
ATOM 578 O O . LYS A 1 75 ? -11.831 -0.785 16.301 1.00 98.12 75 LYS A O 1
ATOM 583 N N . ALA A 1 76 ? -10.326 0.756 16.944 1.00 98.00 76 ALA A N 1
ATOM 584 C CA . ALA A 1 76 ? -11.074 1.220 18.117 1.00 98.00 76 ALA A CA 1
ATOM 585 C C . ALA A 1 76 ? -12.439 1.827 17.738 1.00 98.00 76 ALA A C 1
ATOM 587 O O . ALA A 1 76 ? -13.406 1.688 18.482 1.00 98.00 76 ALA A O 1
ATOM 588 N N . GLY A 1 77 ? -12.530 2.432 16.550 1.00 96.94 77 GLY A N 1
ATOM 589 C CA . GLY A 1 77 ? -13.768 2.922 15.944 1.00 96.94 77 GLY A CA 1
ATOM 590 C C . GLY A 1 77 ? -14.605 1.873 15.200 1.00 96.94 77 GLY A C 1
ATOM 591 O O . GLY A 1 77 ? -15.601 2.228 14.577 1.00 96.94 77 GLY A O 1
ATOM 592 N N . GLY A 1 78 ? -14.207 0.595 15.209 1.00 97.00 78 GLY A N 1
ATOM 593 C CA . GLY A 1 78 ? -14.882 -0.476 14.466 1.00 97.00 78 GLY A CA 1
ATOM 594 C C . GLY A 1 78 ? -14.616 -0.474 12.954 1.00 97.00 78 GLY A C 1
ATOM 595 O O . GLY A 1 78 ? -15.290 -1.192 12.212 1.00 97.00 78 GLY A O 1
ATOM 596 N N . VAL A 1 79 ? -13.635 0.302 12.487 1.00 97.56 79 VAL A N 1
ATOM 597 C CA . VAL A 1 79 ? -13.277 0.438 11.072 1.00 97.56 79 VAL A CA 1
ATOM 598 C C . VAL A 1 79 ? -12.165 -0.543 10.716 1.00 97.56 79 VAL A C 1
ATOM 600 O O . VAL A 1 79 ? -11.135 -0.629 11.385 1.00 97.56 79 VAL A O 1
ATOM 603 N N . LYS A 1 80 ? -12.360 -1.299 9.635 1.00 96.88 80 LYS A N 1
ATOM 604 C CA . LYS A 1 80 ? -11.382 -2.278 9.147 1.00 96.88 80 LYS A CA 1
ATOM 605 C C . LYS A 1 80 ? -10.263 -1.582 8.378 1.00 96.88 80 LYS A C 1
ATOM 607 O O . LYS A 1 80 ? -10.477 -0.528 7.779 1.00 96.88 80 LYS A O 1
ATOM 612 N N . THR A 1 81 ? -9.086 -2.203 8.304 1.00 98.06 81 THR A N 1
ATOM 613 C CA . THR A 1 81 ? -7.941 -1.600 7.605 1.00 98.06 81 THR A CA 1
ATOM 614 C C . THR A 1 81 ? -7.281 -2.528 6.592 1.00 98.06 81 THR A C 1
ATOM 616 O O . THR A 1 81 ? -7.223 -3.746 6.761 1.00 98.06 81 THR A O 1
ATOM 619 N N . THR A 1 82 ? -6.789 -1.952 5.496 1.00 97.94 82 THR A N 1
ATOM 620 C CA . THR A 1 82 ? -6.016 -2.668 4.469 1.00 97.94 82 THR A CA 1
ATOM 621 C C . THR A 1 82 ? -4.764 -1.892 4.103 1.00 97.94 82 THR A C 1
ATOM 623 O O . THR A 1 82 ? -4.738 -0.672 4.252 1.00 97.94 82 THR A O 1
ATOM 626 N N . ILE A 1 83 ? -3.744 -2.580 3.596 1.00 98.38 83 ILE A N 1
ATOM 627 C CA . ILE A 1 83 ? -2.492 -1.954 3.154 1.00 98.38 83 ILE A CA 1
ATOM 628 C C . ILE A 1 83 ? -2.166 -2.383 1.728 1.00 98.38 83 ILE A C 1
ATOM 630 O O . ILE A 1 83 ? -2.337 -3.551 1.375 1.00 98.38 83 ILE A O 1
ATOM 634 N N . VAL A 1 84 ? -1.667 -1.433 0.935 1.00 97.62 84 VAL A N 1
ATOM 635 C CA . VAL A 1 84 ? -0.933 -1.695 -0.310 1.00 97.62 84 VAL A CA 1
ATOM 636 C C . VAL A 1 84 ? 0.532 -1.330 -0.072 1.00 97.62 84 VAL A C 1
ATOM 638 O O . VAL A 1 84 ? 0.810 -0.197 0.313 1.00 97.62 84 VAL A O 1
ATOM 641 N N . SER A 1 85 ? 1.455 -2.272 -0.266 1.00 98.56 85 SER A N 1
ATOM 642 C CA . SER A 1 85 ? 2.893 -2.091 -0.004 1.00 98.56 85 SER A CA 1
ATOM 643 C C . SER A 1 85 ? 3.735 -2.755 -1.095 1.00 98.56 85 SER A C 1
ATOM 645 O O . SER A 1 85 ? 3.316 -3.743 -1.683 1.00 98.56 85 SER A O 1
ATOM 647 N N . ASN A 1 86 ? 4.945 -2.264 -1.344 1.00 98.12 86 ASN A N 1
ATOM 648 C CA . ASN A 1 86 ? 5.929 -2.920 -2.211 1.00 98.12 86 ASN A CA 1
ATOM 649 C C . ASN A 1 86 ? 6.689 -4.070 -1.511 1.00 98.12 86 ASN A C 1
ATOM 651 O O . ASN A 1 86 ? 7.541 -4.716 -2.115 1.00 98.12 86 ASN A O 1
ATOM 655 N N . GLY A 1 87 ? 6.421 -4.329 -0.226 1.00 98.31 87 GLY A N 1
ATOM 656 C CA . GLY A 1 87 ? 6.965 -5.486 0.491 1.00 98.31 87 GLY A CA 1
ATOM 657 C C . GLY A 1 87 ? 8.426 -5.364 0.946 1.00 98.31 87 GLY A C 1
ATOM 658 O O . GLY A 1 87 ? 8.987 -6.343 1.434 1.00 98.31 87 GLY A O 1
ATOM 659 N N . PHE A 1 88 ? 9.059 -4.186 0.860 1.00 98.25 88 PHE A N 1
ATOM 660 C CA . PHE A 1 88 ? 10.485 -4.014 1.207 1.00 98.25 88 PHE A CA 1
ATOM 661 C C . PHE A 1 88 ? 10.866 -4.440 2.640 1.00 98.25 88 PHE A C 1
ATOM 663 O O . PHE A 1 88 ? 12.038 -4.678 2.943 1.00 98.25 88 PHE A O 1
ATOM 670 N N . TRP A 1 89 ? 9.896 -4.487 3.552 1.00 98.19 89 TRP A N 1
ATOM 671 C CA . TRP A 1 89 ? 10.067 -4.882 4.950 1.00 98.19 89 TRP A CA 1
ATOM 672 C C . TRP A 1 89 ? 10.279 -6.396 5.114 1.00 98.19 89 TRP A C 1
ATOM 674 O O . TRP A 1 89 ? 10.810 -6.827 6.139 1.00 98.19 89 TRP A O 1
ATOM 684 N N . GLY A 1 90 ? 9.967 -7.185 4.082 1.00 98.38 90 GLY A N 1
ATOM 685 C CA . GLY A 1 90 ? 10.127 -8.636 4.037 1.00 98.38 90 GLY A CA 1
ATOM 686 C C . GLY A 1 90 ? 11.554 -9.137 3.795 1.00 98.38 90 GLY A C 1
ATOM 687 O O . GLY A 1 90 ? 11.765 -10.337 3.683 1.00 98.38 90 GLY A O 1
ATOM 688 N N . LYS A 1 91 ? 12.569 -8.263 3.724 1.00 97.44 91 LYS A N 1
ATOM 689 C CA . LYS A 1 91 ? 13.968 -8.640 3.401 1.00 97.44 91 LYS A CA 1
ATOM 690 C C . LYS A 1 91 ? 14.582 -9.726 4.293 1.00 97.44 91 LYS A C 1
ATOM 692 O O . LYS A 1 91 ? 15.581 -10.324 3.911 1.00 97.44 91 LYS A O 1
ATOM 697 N N . LYS A 1 92 ? 14.049 -9.936 5.498 1.00 98.38 92 LYS A N 1
ATOM 698 C CA . LYS A 1 92 ? 14.471 -11.002 6.415 1.00 98.38 92 LYS A CA 1
ATOM 699 C C . LYS A 1 92 ? 13.228 -11.730 6.936 1.00 98.38 92 LYS A C 1
ATOM 701 O O . LYS A 1 92 ? 12.322 -11.026 7.389 1.00 98.38 92 LYS A O 1
ATOM 706 N N . PRO A 1 93 ? 13.212 -13.076 6.997 1.00 98.69 93 PRO A N 1
ATOM 707 C CA . PRO A 1 93 ? 12.066 -13.843 7.499 1.00 98.69 93 PRO A CA 1
ATOM 708 C C . PRO A 1 93 ? 11.573 -13.382 8.877 1.00 98.69 93 PRO A C 1
ATOM 710 O O . PRO A 1 93 ? 10.391 -13.111 9.058 1.00 98.69 93 PRO A O 1
ATOM 713 N N . ALA A 1 94 ? 12.487 -13.178 9.834 1.00 98.56 94 ALA A N 1
ATOM 714 C CA . ALA A 1 94 ? 12.131 -12.724 11.181 1.00 98.56 94 ALA A CA 1
ATOM 715 C C . ALA A 1 94 ? 11.424 -11.355 11.184 1.00 98.56 94 ALA A C 1
ATOM 717 O O . ALA A 1 94 ? 10.442 -11.167 11.897 1.00 98.56 94 ALA A O 1
ATOM 718 N N . ARG A 1 95 ? 11.881 -10.419 10.341 1.00 98.31 95 ARG A N 1
ATOM 719 C CA . ARG A 1 95 ? 11.266 -9.089 10.215 1.00 98.31 95 ARG A CA 1
ATOM 720 C C . ARG A 1 95 ? 9.914 -9.156 9.508 1.00 98.31 95 ARG A C 1
ATOM 722 O O . ARG A 1 95 ? 9.000 -8.427 9.890 1.00 98.31 95 ARG A O 1
ATOM 729 N N . ALA A 1 96 ? 9.785 -10.018 8.497 1.00 98.75 96 ALA A N 1
ATOM 730 C CA . ALA A 1 96 ? 8.515 -10.269 7.824 1.00 98.75 96 ALA A CA 1
ATOM 731 C C . ALA A 1 96 ? 7.475 -10.792 8.825 1.00 98.75 96 ALA A C 1
ATOM 733 O O . ALA A 1 96 ? 6.385 -10.239 8.947 1.00 98.75 96 ALA A O 1
ATOM 734 N N . ARG A 1 97 ? 7.861 -11.782 9.631 1.00 98.75 97 ARG A N 1
ATOM 735 C CA . ARG A 1 97 ? 7.032 -12.334 10.700 1.00 98.75 97 ARG A CA 1
ATOM 736 C C . ARG A 1 97 ? 6.602 -11.289 11.729 1.00 98.75 97 ARG A C 1
ATOM 738 O O . ARG A 1 97 ? 5.411 -11.165 12.001 1.00 98.75 97 ARG A O 1
ATOM 745 N N . GLU A 1 98 ? 7.550 -10.525 12.271 1.00 98.69 98 GLU A N 1
ATOM 746 C CA . GLU A 1 98 ? 7.278 -9.468 13.255 1.00 98.69 98 GLU A CA 1
ATOM 747 C C . GLU A 1 98 ? 6.317 -8.409 12.700 1.00 98.69 98 GLU A C 1
ATOM 749 O O . GLU A 1 98 ? 5.316 -8.076 13.333 1.00 98.69 98 GLU A O 1
ATOM 754 N N . THR A 1 99 ? 6.586 -7.922 11.485 1.00 98.75 99 THR A N 1
ATOM 755 C CA . THR A 1 99 ? 5.766 -6.884 10.850 1.00 98.75 99 THR A CA 1
ATOM 756 C C . THR A 1 99 ? 4.367 -7.409 10.534 1.00 98.75 99 THR A C 1
ATOM 758 O O . THR A 1 99 ? 3.391 -6.730 10.831 1.00 98.75 99 THR A O 1
ATOM 761 N N . MET A 1 100 ? 4.243 -8.623 9.986 1.00 98.81 100 MET A N 1
ATOM 762 C CA . MET A 1 100 ? 2.942 -9.244 9.719 1.00 98.81 100 MET A CA 1
ATOM 763 C C . MET A 1 100 ? 2.121 -9.371 11.004 1.00 98.81 100 MET A C 1
ATOM 765 O O . MET A 1 100 ? 0.959 -8.968 11.027 1.00 98.81 100 MET A O 1
ATOM 769 N N . LYS A 1 101 ? 2.735 -9.855 12.092 1.00 98.75 101 LYS A N 1
ATOM 770 C CA . LYS A 1 101 ? 2.061 -9.953 13.388 1.00 98.75 101 LYS A CA 1
ATOM 771 C C . LYS A 1 101 ? 1.577 -8.583 13.873 1.00 98.75 101 LYS A C 1
ATOM 773 O O . LYS A 1 101 ? 0.414 -8.456 14.237 1.00 98.75 101 LYS A O 1
ATOM 778 N N . ALA A 1 102 ? 2.436 -7.563 13.833 1.00 98.75 102 ALA A N 1
ATOM 779 C CA . ALA A 1 102 ? 2.076 -6.211 14.258 1.00 98.75 102 ALA A CA 1
ATOM 780 C C . ALA A 1 102 ? 0.903 -5.640 13.441 1.00 98.75 102 ALA A C 1
ATOM 782 O O . ALA A 1 102 ? -0.014 -5.045 14.001 1.00 98.75 102 ALA A O 1
ATOM 783 N N . LEU A 1 103 ? 0.890 -5.868 12.123 1.00 98.75 103 LEU A N 1
ATOM 784 C CA . LEU A 1 103 ? -0.215 -5.449 11.261 1.00 98.75 103 LEU A CA 1
ATOM 785 C C . LEU A 1 103 ? -1.532 -6.151 11.630 1.00 98.75 103 LEU A C 1
ATOM 787 O O . LEU A 1 103 ? -2.575 -5.500 11.702 1.00 98.75 103 LEU A O 1
ATOM 791 N N . LEU A 1 104 ? -1.499 -7.463 11.877 1.00 98.50 104 LEU A N 1
ATOM 792 C CA . LEU A 1 104 ? -2.679 -8.232 12.284 1.00 98.50 104 LEU A CA 1
ATOM 793 C C . LEU A 1 104 ? -3.194 -7.802 13.663 1.00 98.50 104 LEU A C 1
ATOM 795 O O . LEU A 1 104 ? -4.395 -7.576 13.822 1.00 98.50 104 LEU A O 1
ATOM 799 N N . ASP A 1 105 ? -2.300 -7.608 14.636 1.00 98.31 105 ASP A N 1
ATOM 800 C CA . ASP A 1 105 ? -2.646 -7.109 15.972 1.00 98.31 105 ASP A CA 1
ATOM 801 C C . ASP A 1 105 ? -3.339 -5.733 15.879 1.00 98.31 105 ASP A C 1
ATOM 803 O O . ASP A 1 105 ? -4.366 -5.500 16.531 1.00 98.31 105 ASP A O 1
ATOM 807 N N . ALA A 1 106 ? -2.853 -4.863 14.985 1.00 98.19 106 ALA A N 1
ATOM 808 C CA . ALA A 1 106 ? -3.430 -3.551 14.691 1.00 98.19 106 ALA A CA 1
ATOM 809 C C . ALA A 1 106 ? -4.743 -3.604 13.876 1.00 98.19 106 ALA A C 1
ATOM 811 O O . ALA A 1 106 ? -5.386 -2.577 13.667 1.00 98.19 106 ALA A O 1
ATOM 812 N N . GLY A 1 107 ? -5.204 -4.790 13.459 1.00 96.31 107 GLY A N 1
ATOM 813 C CA . GLY A 1 107 ? -6.506 -4.982 12.811 1.00 96.31 107 GLY A CA 1
ATOM 814 C C . GLY A 1 107 ? -6.482 -4.975 11.282 1.00 96.31 107 GLY A C 1
ATOM 815 O O . GLY A 1 107 ? -7.495 -4.636 10.660 1.00 96.31 107 GLY A O 1
ATOM 816 N N . LEU A 1 108 ? -5.353 -5.340 10.666 1.00 98.38 108 LEU A N 1
ATOM 817 C CA . LEU A 1 108 ? -5.282 -5.585 9.226 1.00 98.38 108 LEU A CA 1
ATOM 818 C C . LEU A 1 108 ? -6.273 -6.685 8.825 1.00 98.38 108 LEU A C 1
ATOM 820 O O . LEU A 1 108 ? -6.228 -7.787 9.360 1.00 98.38 108 LEU A O 1
ATOM 824 N N . VAL A 1 109 ? -7.127 -6.409 7.837 1.00 97.62 109 VAL A N 1
ATOM 825 C CA . VAL A 1 109 ? -8.028 -7.426 7.260 1.00 97.62 109 VAL A CA 1
ATOM 826 C C . VAL A 1 109 ? -7.587 -7.902 5.878 1.00 97.62 109 VAL A C 1
ATOM 828 O O . VAL A 1 109 ? -8.014 -8.957 5.416 1.00 97.62 109 VAL A O 1
ATOM 831 N N . ARG A 1 110 ? -6.755 -7.118 5.182 1.00 96.19 110 ARG A N 1
ATOM 832 C CA . ARG A 1 110 ? -6.215 -7.482 3.867 1.00 96.19 110 ARG A CA 1
ATOM 833 C C . ARG A 1 110 ? -4.891 -6.782 3.596 1.00 96.19 110 ARG A C 1
ATOM 835 O O . ARG A 1 110 ? -4.803 -5.558 3.701 1.00 96.19 110 ARG A O 1
ATOM 842 N N . LEU A 1 111 ? -3.920 -7.559 3.130 1.00 98.50 111 LEU A N 1
ATOM 843 C CA . LEU A 1 111 ? -2.658 -7.075 2.587 1.00 98.50 111 LEU A CA 1
ATOM 844 C C . LEU A 1 111 ? -2.630 -7.273 1.070 1.00 98.50 111 LEU A C 1
ATOM 846 O O . LEU A 1 111 ? -2.929 -8.361 0.575 1.00 98.50 111 LEU A O 1
ATOM 850 N N . ALA A 1 112 ? -2.255 -6.225 0.344 1.00 98.06 112 ALA A N 1
ATOM 851 C CA . ALA A 1 112 ? -1.875 -6.311 -1.055 1.00 98.06 112 ALA A CA 1
ATOM 852 C C . ALA A 1 112 ? -0.403 -5.914 -1.210 1.00 98.06 112 ALA A C 1
ATOM 854 O O . ALA A 1 112 ? 0.022 -4.873 -0.705 1.00 98.06 112 ALA A O 1
ATOM 855 N N . LEU A 1 113 ? 0.362 -6.744 -1.909 1.00 98.50 113 LEU A N 1
ATOM 856 C CA . LEU A 1 113 ? 1.760 -6.514 -2.237 1.00 98.50 113 LEU A CA 1
ATOM 857 C C . LEU A 1 113 ? 1.882 -6.187 -3.721 1.00 98.50 113 LEU A C 1
ATOM 859 O O . LEU A 1 113 ? 1.301 -6.881 -4.547 1.00 98.50 113 LEU A O 1
ATOM 863 N N . SER A 1 114 ? 2.618 -5.140 -4.064 1.00 97.31 114 SER A N 1
ATOM 864 C CA . SER A 1 114 ? 2.909 -4.801 -5.456 1.00 97.31 114 SER A CA 1
ATOM 865 C C . SER A 1 114 ? 4.224 -5.447 -5.874 1.00 97.31 114 SER A C 1
ATOM 867 O O . SER A 1 114 ? 5.264 -5.168 -5.274 1.00 97.31 114 SER A O 1
ATOM 869 N N . TYR A 1 115 ? 4.172 -6.314 -6.885 1.00 97.12 115 TYR A N 1
ATOM 870 C CA . TYR A 1 115 ? 5.357 -6.915 -7.483 1.00 97.12 115 TYR A CA 1
ATOM 871 C C . TYR A 1 115 ? 5.097 -7.238 -8.946 1.00 97.12 115 TYR A C 1
ATOM 873 O O . TYR A 1 115 ? 4.264 -8.076 -9.278 1.00 97.12 115 TYR A O 1
ATOM 881 N N . ASP A 1 116 ? 5.821 -6.544 -9.810 1.00 94.88 116 ASP A N 1
ATOM 882 C CA . ASP A 1 116 ? 5.787 -6.717 -11.251 1.00 94.88 116 ASP A CA 1
ATOM 883 C C . ASP A 1 116 ? 7.178 -6.444 -11.847 1.00 94.88 116 ASP A C 1
ATOM 885 O O . ASP A 1 116 ? 8.133 -6.207 -11.102 1.00 94.88 116 ASP A O 1
ATOM 889 N N . ARG A 1 117 ? 7.291 -6.414 -13.180 1.00 93.06 117 ARG A N 1
ATOM 890 C CA . ARG A 1 117 ? 8.547 -6.151 -13.898 1.00 93.06 117 ARG A CA 1
ATOM 891 C C . ARG A 1 117 ? 9.256 -4.869 -13.451 1.00 93.06 117 ARG A C 1
ATOM 893 O O . ARG A 1 117 ? 10.478 -4.834 -13.403 1.00 93.06 117 ARG A O 1
ATOM 900 N N . PHE A 1 118 ? 8.508 -3.836 -13.064 1.00 94.69 118 PHE A N 1
ATOM 901 C CA . PHE A 1 118 ? 9.073 -2.561 -12.626 1.00 94.69 118 PHE A CA 1
ATOM 902 C C . PHE A 1 118 ? 9.512 -2.597 -11.162 1.00 94.69 118 PHE A C 1
ATOM 904 O O . PHE A 1 118 ? 10.450 -1.899 -10.792 1.00 94.69 118 PHE A O 1
ATOM 911 N N . HIS A 1 119 ? 8.846 -3.387 -10.316 1.00 96.69 119 HIS A N 1
ATOM 912 C CA . HIS A 1 119 ? 9.300 -3.626 -8.942 1.00 96.69 119 HIS A CA 1
ATOM 913 C C . HIS A 1 119 ? 10.516 -4.564 -8.907 1.00 96.69 119 HIS A C 1
ATOM 915 O O . HIS A 1 119 ? 11.396 -4.387 -8.060 1.00 96.69 119 HIS A O 1
ATOM 921 N N . ALA A 1 120 ? 10.589 -5.513 -9.847 1.00 95.81 120 ALA A N 1
ATOM 922 C CA . ALA A 1 120 ? 11.705 -6.441 -10.009 1.00 95.81 120 ALA A CA 1
ATOM 923 C C . ALA A 1 120 ? 13.039 -5.723 -10.299 1.00 95.81 120 ALA A C 1
ATOM 925 O O . ALA A 1 120 ? 14.094 -6.212 -9.905 1.00 95.81 120 ALA A O 1
ATOM 926 N N . GLU A 1 121 ? 12.996 -4.515 -10.879 1.00 96.12 121 GLU A N 1
ATOM 927 C CA . GLU A 1 121 ? 14.167 -3.634 -11.043 1.00 96.12 121 GLU A CA 1
ATOM 928 C C . GLU A 1 121 ? 14.806 -3.224 -9.693 1.00 96.12 121 GLU A C 1
ATOM 930 O O . GLU A 1 121 ? 15.982 -2.863 -9.648 1.00 96.12 121 GLU A O 1
ATOM 935 N N . PHE A 1 122 ? 14.058 -3.277 -8.580 1.00 97.56 122 PHE A N 1
ATOM 936 C CA . PHE A 1 122 ? 14.504 -2.822 -7.253 1.00 97.56 122 PHE A CA 1
ATOM 937 C C . PHE A 1 122 ? 14.679 -3.950 -6.230 1.00 97.56 122 PHE A C 1
ATOM 939 O O . PHE A 1 122 ? 15.428 -3.782 -5.261 1.00 97.56 122 PHE A O 1
ATOM 946 N N . GLN A 1 123 ? 13.969 -5.070 -6.386 1.00 96.94 123 GLN A N 1
ATOM 947 C CA . GLN A 1 123 ? 14.098 -6.234 -5.508 1.00 96.94 123 GLN A CA 1
ATOM 948 C C . GLN A 1 123 ? 13.671 -7.533 -6.204 1.00 96.94 123 GLN A C 1
ATOM 950 O O . GLN A 1 123 ? 12.742 -7.539 -7.008 1.00 96.94 123 GLN A O 1
ATOM 955 N N . GLY A 1 124 ? 14.299 -8.649 -5.830 1.00 96.81 124 GLY A N 1
ATOM 956 C CA . GLY A 1 124 ? 13.825 -9.986 -6.195 1.00 96.81 124 GLY A CA 1
ATOM 957 C C . GLY A 1 124 ? 12.519 -10.371 -5.478 1.00 96.81 124 GLY A C 1
ATOM 958 O O . GLY A 1 124 ? 11.979 -9.574 -4.700 1.00 96.81 124 GLY A O 1
ATOM 959 N N . PRO A 1 125 ? 11.978 -11.573 -5.735 1.00 97.44 125 PRO A N 1
ATOM 960 C CA . PRO A 1 125 ? 10.726 -12.040 -5.139 1.00 97.44 125 PRO A CA 1
ATOM 961 C C . PRO A 1 125 ? 10.872 -12.435 -3.659 1.00 97.44 125 PRO A C 1
ATOM 963 O O . PRO A 1 125 ? 9.872 -12.560 -2.951 1.00 97.44 125 PRO A O 1
ATOM 966 N N . GLU A 1 126 ? 12.098 -12.613 -3.157 1.00 98.31 126 GLU A N 1
ATOM 967 C CA . GLU A 1 126 ? 12.394 -13.157 -1.827 1.00 98.31 126 GLU A CA 1
ATOM 968 C C . GLU A 1 126 ? 11.752 -12.370 -0.675 1.00 98.31 126 GLU A C 1
ATOM 970 O O . GLU A 1 126 ? 11.213 -13.003 0.236 1.00 98.31 126 GLU A O 1
ATOM 975 N N . PRO A 1 127 ? 11.735 -11.018 -0.668 1.00 98.69 127 PRO A N 1
ATOM 976 C CA . PRO A 1 127 ? 11.035 -10.275 0.369 1.00 98.69 127 PRO A CA 1
ATOM 977 C C . PRO A 1 127 ? 9.545 -10.605 0.424 1.00 98.69 127 PRO A C 1
ATOM 979 O O . PRO A 1 127 ? 8.998 -10.733 1.515 1.00 98.69 127 PRO A O 1
ATOM 982 N N . LEU A 1 128 ? 8.893 -10.776 -0.730 1.00 98.62 128 LEU A N 1
ATOM 983 C CA . LEU A 1 128 ? 7.487 -11.158 -0.780 1.00 98.62 128 LEU A CA 1
ATOM 984 C C . LEU A 1 128 ? 7.296 -12.596 -0.311 1.00 98.62 128 LEU A C 1
ATOM 986 O O . LEU A 1 128 ? 6.396 -12.826 0.485 1.00 98.62 128 LEU A O 1
ATOM 990 N N . LEU A 1 129 ? 8.150 -13.536 -0.720 1.00 98.62 129 LEU A N 1
ATOM 991 C CA . LEU A 1 129 ? 8.082 -14.926 -0.249 1.00 98.62 129 LEU A CA 1
ATOM 992 C C . LEU A 1 129 ? 8.135 -15.007 1.281 1.00 98.62 129 LEU A C 1
ATOM 994 O O . LEU A 1 129 ? 7.263 -15.623 1.883 1.00 98.62 129 LEU A O 1
ATOM 998 N N . ASN A 1 130 ? 9.052 -14.271 1.914 1.00 98.81 130 ASN A N 1
ATOM 999 C CA . ASN A 1 130 ? 9.127 -14.188 3.376 1.00 98.81 130 ASN A CA 1
ATOM 1000 C C . ASN A 1 130 ? 7.841 -13.621 4.006 1.00 98.81 130 ASN A C 1
ATOM 1002 O O . ASN A 1 130 ? 7.457 -14.012 5.109 1.00 98.81 130 ASN A O 1
ATOM 1006 N N . ILE A 1 131 ? 7.182 -12.669 3.336 1.00 98.88 131 ILE A N 1
ATOM 1007 C CA . ILE A 1 131 ? 5.901 -12.106 3.785 1.00 98.88 131 ILE A CA 1
ATOM 1008 C C . ILE A 1 131 ? 4.774 -13.126 3.631 1.00 98.88 131 ILE A C 1
ATOM 1010 O O . ILE A 1 131 ? 3.926 -13.216 4.516 1.00 98.88 131 ILE A O 1
ATOM 1014 N N . LEU A 1 132 ? 4.756 -13.885 2.535 1.00 98.75 132 LEU A N 1
ATOM 1015 C CA . LEU A 1 132 ? 3.760 -14.924 2.284 1.00 98.75 132 LEU A CA 1
ATOM 1016 C C . LEU A 1 132 ? 3.900 -16.081 3.274 1.00 98.75 132 LEU A C 1
ATOM 1018 O O . LEU A 1 132 ? 2.881 -16.522 3.794 1.00 98.75 132 LEU A O 1
ATOM 1022 N N . ASP A 1 133 ? 5.128 -16.506 3.587 1.00 98.69 133 ASP A N 1
ATOM 1023 C CA . ASP A 1 133 ? 5.408 -17.514 4.618 1.00 98.69 133 ASP A CA 1
ATOM 1024 C C . ASP A 1 133 ? 4.908 -17.037 5.993 1.00 98.69 133 ASP A C 1
ATOM 1026 O O . ASP A 1 133 ? 4.208 -17.757 6.704 1.00 98.69 133 ASP A O 1
ATOM 1030 N N . ALA A 1 134 ? 5.199 -15.780 6.353 1.00 98.75 134 ALA A N 1
ATOM 1031 C CA . ALA A 1 134 ? 4.699 -15.183 7.588 1.00 98.75 134 ALA A CA 1
ATOM 1032 C C . ALA A 1 134 ? 3.164 -15.084 7.610 1.00 98.75 134 ALA A C 1
ATOM 1034 O O . ALA A 1 134 ? 2.544 -15.359 8.634 1.00 98.75 134 ALA A O 1
ATOM 1035 N N . ALA A 1 135 ? 2.544 -14.682 6.499 1.00 98.69 135 ALA A N 1
ATOM 1036 C CA . ALA A 1 135 ? 1.094 -14.577 6.379 1.00 98.69 135 ALA A CA 1
ATOM 1037 C C . ALA A 1 135 ? 0.412 -15.945 6.516 1.00 98.69 135 ALA A C 1
ATOM 1039 O O . ALA A 1 135 ? -0.610 -16.051 7.188 1.00 98.69 135 ALA A O 1
ATOM 1040 N N . GLU A 1 136 ? 0.991 -16.982 5.910 1.00 98.31 136 GLU A N 1
ATOM 1041 C CA . GLU A 1 136 ? 0.509 -18.362 5.971 1.00 98.31 136 GLU A CA 1
ATOM 1042 C C . GLU A 1 136 ? 0.468 -18.876 7.410 1.00 98.31 136 GLU A C 1
ATOM 1044 O O . GLU A 1 136 ? -0.548 -19.422 7.837 1.00 98.31 136 GLU A O 1
ATOM 1049 N N . GLU A 1 137 ? 1.514 -18.599 8.192 1.00 98.19 137 GLU A N 1
ATOM 1050 C CA . GLU A 1 137 ? 1.573 -18.990 9.602 1.00 98.19 137 GLU A CA 1
ATOM 1051 C C . GLU A 1 137 ? 0.433 -18.390 10.444 1.00 98.19 137 GLU A C 1
ATOM 1053 O O . GLU A 1 137 ? -0.032 -19.001 11.406 1.00 98.19 137 GLU A O 1
ATOM 1058 N N . PHE A 1 138 ? -0.048 -17.203 10.071 1.00 97.88 138 PHE A N 1
ATOM 1059 C CA . PHE A 1 138 ? -1.163 -16.530 10.737 1.00 97.88 138 PHE A CA 1
ATOM 1060 C C . PHE A 1 138 ? -2.515 -16.724 10.029 1.00 97.88 138 PHE A C 1
ATOM 1062 O O . PHE A 1 138 ? -3.497 -16.089 10.412 1.00 97.88 138 PHE A O 1
ATOM 1069 N N . GLY A 1 139 ? -2.592 -17.574 8.998 1.00 97.38 139 GLY A N 1
ATOM 1070 C CA . GLY A 1 139 ? -3.823 -17.812 8.235 1.00 97.38 139 GLY A CA 1
ATOM 1071 C C . GLY A 1 139 ? -4.303 -16.606 7.415 1.00 97.38 139 GLY A C 1
ATOM 1072 O O . GLY A 1 139 ? -5.482 -16.522 7.071 1.00 97.38 139 GLY A O 1
ATOM 1073 N N . GLN A 1 140 ? -3.416 -15.659 7.104 1.00 97.81 140 GLN A N 1
ATOM 1074 C CA . GLN A 1 140 ? -3.730 -14.461 6.333 1.00 97.81 140 GLN A CA 1
ATOM 1075 C C . GLN A 1 140 ? -3.546 -14.712 4.832 1.00 97.81 140 GLN A C 1
ATOM 1077 O O . GLN A 1 140 ? -2.471 -15.096 4.368 1.00 97.81 140 GLN A O 1
ATOM 1082 N N . VAL A 1 141 ? -4.585 -14.403 4.054 1.00 97.62 141 VAL A N 1
ATOM 1083 C CA . VAL A 1 141 ? -4.508 -14.367 2.588 1.00 97.62 141 VAL A CA 1
ATOM 1084 C C . VAL A 1 141 ? -3.909 -13.037 2.130 1.00 97.62 141 VAL A C 1
ATOM 1086 O O . VAL A 1 141 ? -4.310 -11.964 2.598 1.00 97.62 141 VAL A O 1
ATOM 1089 N N . VAL A 1 142 ? -2.969 -13.102 1.191 1.00 98.44 142 VAL A N 1
ATOM 1090 C CA . VAL A 1 142 ? -2.271 -11.947 0.617 1.00 98.44 142 VAL A CA 1
ATOM 1091 C C . VAL A 1 142 ? -2.565 -11.854 -0.874 1.00 98.44 142 VAL A C 1
ATOM 1093 O O . VAL A 1 142 ? -2.605 -12.852 -1.591 1.00 98.44 142 VAL A O 1
ATOM 1096 N N . HIS A 1 143 ? -2.801 -10.636 -1.351 1.00 98.31 143 HIS A N 1
ATOM 1097 C CA . HIS A 1 143 ? -2.957 -10.368 -2.777 1.00 98.31 143 HIS A CA 1
ATOM 1098 C C . HIS A 1 143 ? -1.634 -9.863 -3.348 1.00 98.31 143 HIS A C 1
ATOM 1100 O O . HIS A 1 143 ? -1.012 -9.003 -2.732 1.00 98.31 143 HIS A O 1
ATOM 1106 N N . ILE A 1 144 ? -1.235 -10.331 -4.525 1.00 97.88 144 ILE A N 1
ATOM 1107 C CA . ILE A 1 144 ? -0.096 -9.779 -5.263 1.00 97.88 144 ILE A CA 1
ATOM 1108 C C . ILE A 1 144 ? -0.640 -9.052 -6.484 1.00 97.88 144 ILE A C 1
ATOM 1110 O O . ILE A 1 144 ? -1.257 -9.666 -7.352 1.00 97.88 144 ILE A O 1
ATOM 1114 N N . ASN A 1 145 ? -0.457 -7.737 -6.517 1.00 95.62 145 ASN A N 1
ATOM 1115 C CA . ASN A 1 145 ? -0.831 -6.890 -7.634 1.00 95.62 145 ASN A CA 1
ATOM 1116 C C . ASN A 1 145 ? 0.320 -6.880 -8.647 1.00 95.62 145 ASN A C 1
ATOM 1118 O O . ASN A 1 145 ? 1.435 -6.479 -8.308 1.00 95.62 145 ASN A O 1
ATOM 1122 N N . ILE A 1 146 ? 0.022 -7.303 -9.870 1.00 93.81 146 ILE A N 1
ATOM 1123 C CA . ILE A 1 146 ? 0.952 -7.435 -10.990 1.00 93.81 146 ILE A CA 1
ATOM 1124 C C . ILE A 1 146 ? 0.419 -6.594 -12.146 1.00 93.81 146 ILE A C 1
ATOM 1126 O O . ILE A 1 146 ? -0.768 -6.662 -12.473 1.00 93.81 146 ILE A O 1
ATOM 1130 N N . THR A 1 147 ? 1.282 -5.796 -12.762 1.00 89.88 147 THR A N 1
ATOM 1131 C CA . THR A 1 147 ? 0.935 -5.061 -13.979 1.00 89.88 147 THR A CA 1
ATOM 1132 C C . THR A 1 147 ? 1.128 -5.929 -15.221 1.00 89.88 147 THR A C 1
ATOM 1134 O O . THR A 1 147 ? 2.096 -6.682 -15.303 1.00 89.88 147 THR A O 1
ATOM 1137 N N . ARG A 1 148 ? 0.182 -5.845 -16.161 1.00 86.19 148 ARG A N 1
ATOM 1138 C CA . ARG A 1 148 ? 0.183 -6.551 -17.452 1.00 86.19 148 ARG A CA 1
ATOM 1139 C C . ARG A 1 148 ? 0.828 -5.710 -18.554 1.00 86.19 148 ARG A C 1
ATOM 1141 O O . ARG A 1 148 ? 0.817 -4.480 -18.466 1.00 86.19 148 ARG A O 1
ATOM 1148 N N . SER A 1 149 ? 1.320 -6.376 -19.596 1.00 82.19 149 SER A N 1
ATOM 1149 C CA . SER A 1 149 ? 1.598 -5.781 -20.914 1.00 82.19 149 SER A CA 1
ATOM 1150 C C . SER A 1 149 ? 0.567 -6.264 -21.940 1.00 82.19 149 SER A C 1
ATOM 1152 O O . SER A 1 149 ? -0.300 -7.077 -21.630 1.00 82.19 149 SER A O 1
ATOM 1154 N N . LEU A 1 150 ? 0.639 -5.768 -23.178 1.00 76.69 150 LEU A N 1
ATOM 1155 C CA . LEU A 1 150 ? -0.245 -6.233 -24.255 1.00 76.69 150 LEU A CA 1
ATOM 1156 C C . LEU A 1 150 ? -0.074 -7.727 -24.577 1.00 76.69 150 LEU A C 1
ATOM 1158 O O . LEU A 1 150 ? -1.032 -8.371 -25.000 1.00 76.69 150 LEU A O 1
ATOM 1162 N N . ASP A 1 151 ? 1.131 -8.272 -24.403 1.00 81.06 151 ASP A N 1
ATOM 1163 C CA . ASP A 1 151 ? 1.487 -9.645 -24.773 1.00 81.06 151 ASP A CA 1
ATOM 1164 C C . ASP A 1 151 ? 1.765 -10.572 -23.577 1.00 81.06 151 ASP A C 1
ATOM 1166 O O . ASP A 1 151 ? 1.832 -11.786 -23.761 1.00 81.06 151 ASP A O 1
ATOM 1170 N N . ASP A 1 152 ? 1.925 -10.017 -22.369 1.00 82.69 152 ASP A N 1
ATOM 1171 C CA . ASP A 1 152 ? 2.229 -10.713 -21.111 1.00 82.69 152 ASP A CA 1
ATOM 1172 C C . ASP A 1 152 ? 3.368 -11.751 -21.184 1.00 82.69 152 ASP A C 1
ATOM 1174 O O . ASP A 1 152 ? 3.441 -12.671 -20.363 1.00 82.69 152 ASP A O 1
ATOM 1178 N N . SER A 1 153 ? 4.281 -11.605 -22.147 1.00 78.69 153 SER A N 1
ATOM 1179 C CA . SER A 1 153 ? 5.282 -12.625 -22.481 1.00 78.69 153 SER A CA 1
ATOM 1180 C C . SER A 1 153 ? 6.292 -12.895 -21.357 1.00 78.69 153 SER A C 1
ATOM 1182 O O . SER A 1 153 ? 6.856 -13.985 -21.276 1.00 78.69 153 SER A O 1
ATOM 1184 N N . ASP A 1 154 ? 6.475 -11.937 -20.451 1.00 76.62 154 ASP A N 1
ATOM 1185 C CA . ASP A 1 154 ? 7.364 -11.992 -19.288 1.00 76.62 154 ASP A CA 1
ATOM 1186 C C . ASP A 1 154 ? 6.646 -12.325 -17.966 1.00 76.62 154 ASP A C 1
ATOM 1188 O O . ASP A 1 154 ? 7.303 -12.553 -16.945 1.00 76.62 154 ASP A O 1
ATOM 1192 N N . LEU A 1 155 ? 5.306 -12.371 -17.948 1.00 86.00 155 LEU A N 1
ATOM 1193 C CA . LEU A 1 155 ? 4.564 -12.567 -16.701 1.00 86.00 155 LEU A CA 1
ATOM 1194 C C . LEU A 1 155 ? 4.791 -13.949 -16.107 1.00 86.00 155 LEU A C 1
ATOM 1196 O O . LEU A 1 155 ? 4.799 -14.084 -14.886 1.00 86.00 155 LEU A O 1
ATOM 1200 N N . ASP A 1 156 ? 4.960 -14.971 -16.944 1.00 87.06 156 ASP A N 1
ATOM 1201 C CA . ASP A 1 156 ? 5.055 -16.350 -16.480 1.00 87.06 156 ASP A CA 1
ATOM 1202 C C . ASP A 1 156 ? 6.220 -16.541 -15.509 1.00 87.06 156 ASP A C 1
ATOM 1204 O O . ASP A 1 156 ? 5.990 -17.041 -14.408 1.00 87.06 156 ASP A O 1
ATOM 1208 N N . GLU A 1 157 ? 7.425 -16.095 -15.878 1.00 88.94 157 GLU A N 1
ATOM 1209 C CA . GLU A 1 157 ? 8.625 -16.146 -15.032 1.00 88.94 157 GLU A CA 1
ATOM 1210 C C . GLU A 1 157 ? 8.458 -15.294 -13.768 1.00 88.94 157 GLU A C 1
ATOM 1212 O O . GLU A 1 157 ? 8.737 -15.750 -12.659 1.00 88.94 157 GLU A O 1
ATOM 1217 N N . LEU A 1 158 ? 7.917 -14.086 -13.929 1.00 90.00 158 LEU A N 1
ATOM 1218 C CA . LEU A 1 158 ? 7.710 -13.116 -12.859 1.00 90.00 158 LEU A CA 1
ATOM 1219 C C . LEU A 1 158 ? 6.783 -13.631 -11.749 1.00 90.00 158 LEU A C 1
ATOM 1221 O O . LEU A 1 158 ? 7.001 -13.339 -10.571 1.00 90.00 158 LEU A O 1
ATOM 1225 N N . VAL A 1 159 ? 5.744 -14.391 -12.108 1.00 92.94 159 VAL A N 1
ATOM 1226 C CA . VAL A 1 159 ? 4.760 -14.902 -11.143 1.00 92.94 159 VAL A CA 1
ATOM 1227 C C . VAL A 1 159 ? 5.047 -16.323 -10.668 1.00 92.94 159 VAL A C 1
ATOM 1229 O O . VAL A 1 159 ? 4.436 -16.736 -9.677 1.00 92.94 159 VAL A O 1
ATOM 1232 N N . GLN A 1 160 ? 5.952 -17.069 -11.325 1.00 94.81 160 GLN A N 1
ATOM 1233 C CA . GLN A 1 160 ? 6.313 -18.439 -10.924 1.00 94.81 160 GLN A CA 1
ATOM 1234 C C . GLN A 1 160 ? 6.551 -18.578 -9.411 1.00 94.81 160 GLN A C 1
ATOM 1236 O O . GLN A 1 160 ? 5.967 -19.492 -8.828 1.00 94.81 160 GLN A O 1
ATOM 1241 N N . PRO A 1 161 ? 7.309 -17.685 -8.733 1.00 95.88 161 PRO A N 1
ATOM 1242 C CA . PRO A 1 161 ? 7.596 -17.840 -7.304 1.00 95.88 161 PRO A CA 1
ATOM 1243 C C . PRO A 1 161 ? 6.349 -17.852 -6.406 1.00 95.88 161 PRO A C 1
ATOM 1245 O O . PRO A 1 161 ? 6.387 -18.363 -5.289 1.00 95.88 161 PRO A O 1
ATOM 1248 N N . PHE A 1 162 ? 5.242 -17.274 -6.874 1.00 96.31 162 PHE A N 1
ATOM 1249 C CA . PHE A 1 162 ? 4.017 -17.100 -6.095 1.00 96.31 162 PHE A CA 1
ATOM 1250 C C . PHE A 1 162 ? 2.906 -18.080 -6.486 1.00 96.31 162 PHE A C 1
ATOM 1252 O O . PHE A 1 162 ? 1.903 -18.193 -5.775 1.00 96.31 162 PHE A O 1
ATOM 1259 N N . ARG A 1 163 ? 3.050 -18.778 -7.620 1.00 93.00 163 ARG A N 1
ATOM 1260 C CA . ARG A 1 163 ? 2.049 -19.726 -8.123 1.00 93.00 163 ARG A CA 1
ATOM 1261 C C . ARG A 1 163 ? 1.893 -20.917 -7.172 1.00 93.00 163 ARG A C 1
ATOM 1263 O O . ARG A 1 163 ? 2.853 -21.410 -6.593 1.00 93.00 163 ARG A O 1
ATOM 1270 N N . GLY A 1 164 ? 0.654 -21.390 -7.023 1.00 92.00 164 GLY A N 1
ATOM 1271 C CA . GLY A 1 164 ? 0.324 -22.598 -6.255 1.00 92.00 164 GLY A CA 1
ATOM 1272 C C . GLY A 1 164 ? 0.266 -22.429 -4.733 1.00 92.00 164 GLY A C 1
ATOM 1273 O O . GLY A 1 164 ? -0.095 -23.377 -4.040 1.00 92.00 164 GLY A O 1
ATOM 1274 N N . ARG A 1 165 ? 0.566 -21.241 -4.194 1.00 96.12 165 ARG A N 1
ATOM 1275 C CA . ARG A 1 165 ? 0.470 -20.978 -2.752 1.00 96.12 165 ARG A CA 1
ATOM 1276 C C . ARG A 1 165 ? -0.985 -20.791 -2.319 1.00 96.12 165 ARG A C 1
ATOM 1278 O O . ARG A 1 165 ? -1.681 -19.922 -2.837 1.00 96.12 165 ARG A O 1
ATOM 1285 N N . ALA A 1 166 ? -1.428 -21.562 -1.325 1.00 95.88 166 ALA A N 1
ATOM 1286 C CA . ALA A 1 166 ? -2.824 -21.576 -0.876 1.00 95.88 166 ALA A CA 1
ATOM 1287 C C . ALA A 1 166 ? -3.312 -20.228 -0.310 1.00 95.88 166 ALA A C 1
ATOM 1289 O O . ALA A 1 166 ? -4.496 -19.911 -0.397 1.00 95.88 166 ALA A O 1
ATOM 1290 N N . ASN A 1 167 ? -2.409 -19.421 0.253 1.00 97.62 167 ASN A N 1
ATOM 1291 C CA . ASN A 1 167 ? -2.718 -18.120 0.847 1.00 97.62 167 ASN A CA 1
ATOM 1292 C C . ASN A 1 167 ? -2.469 -16.929 -0.097 1.00 97.62 167 ASN A C 1
ATOM 1294 O O . ASN A 1 167 ? -2.416 -15.789 0.368 1.00 97.62 167 ASN A O 1
ATOM 1298 N N . THR A 1 168 ? -2.282 -17.162 -1.399 1.00 98.06 168 THR A N 1
ATOM 1299 C CA . THR A 1 168 ? -1.864 -16.119 -2.347 1.00 98.06 168 THR A CA 1
ATOM 1300 C C . THR A 1 168 ? -2.847 -15.965 -3.502 1.00 98.06 168 THR A C 1
ATOM 1302 O O . THR A 1 168 ? -3.113 -16.911 -4.236 1.00 98.06 168 THR A O 1
ATOM 1305 N N . ASN A 1 169 ? -3.327 -14.737 -3.713 1.00 97.25 169 ASN A N 1
ATOM 1306 C CA . ASN A 1 169 ? -4.152 -14.374 -4.866 1.00 97.25 169 ASN A CA 1
ATOM 1307 C C . ASN A 1 169 ? -3.383 -13.440 -5.802 1.00 97.25 169 ASN A C 1
ATOM 1309 O O . ASN A 1 169 ? -3.037 -12.323 -5.415 1.00 97.25 169 ASN A O 1
ATOM 1313 N N . LEU A 1 170 ? -3.178 -13.852 -7.051 1.00 95.25 170 LEU A N 1
ATOM 1314 C CA . LEU A 1 170 ? -2.593 -12.988 -8.077 1.00 95.25 170 LEU A CA 1
ATOM 1315 C C . LEU A 1 170 ? -3.673 -12.085 -8.678 1.00 95.25 170 LEU A C 1
ATOM 1317 O O . LEU A 1 170 ? -4.760 -12.543 -9.033 1.00 95.25 170 LEU A O 1
ATOM 1321 N N . ARG A 1 171 ? -3.383 -10.789 -8.776 1.00 92.94 171 ARG A N 1
ATOM 1322 C CA . ARG A 1 171 ? -4.277 -9.775 -9.336 1.00 92.94 171 ARG A CA 1
ATOM 1323 C C . ARG A 1 171 ? -3.558 -9.016 -10.426 1.00 92.94 171 ARG A C 1
ATOM 1325 O O . ARG A 1 171 ? -2.537 -8.391 -10.167 1.00 92.94 171 ARG A O 1
ATOM 1332 N N . PHE A 1 172 ? -4.136 -9.034 -11.614 1.00 89.31 172 PHE A N 1
ATOM 1333 C CA . PHE A 1 172 ? -3.542 -8.426 -12.790 1.00 89.31 172 PHE A CA 1
ATOM 1334 C C . PHE A 1 172 ? -4.203 -7.085 -13.103 1.00 89.31 172 PHE A C 1
ATOM 1336 O O . PHE A 1 172 ? -5.421 -6.948 -12.971 1.00 89.31 172 PHE A O 1
ATOM 1343 N N . TYR A 1 173 ? -3.391 -6.105 -13.491 1.00 86.50 173 TYR A N 1
ATOM 1344 C CA . TYR A 1 173 ? -3.820 -4.737 -13.751 1.00 86.50 173 TYR A CA 1
ATOM 1345 C C . TYR A 1 173 ? -3.175 -4.167 -15.001 1.00 86.50 173 TYR A C 1
ATOM 1347 O O . TYR A 1 173 ? -1.973 -4.301 -15.206 1.00 86.50 173 TYR A O 1
ATOM 1355 N N . ASP A 1 174 ? -3.959 -3.422 -15.763 1.00 85.50 174 ASP A N 1
ATOM 1356 C CA . ASP A 1 174 ? -3.455 -2.672 -16.900 1.00 85.50 174 ASP A CA 1
ATOM 1357 C C . ASP A 1 174 ? -2.827 -1.358 -16.438 1.00 85.50 174 ASP A C 1
ATOM 1359 O O . ASP A 1 174 ? -3.434 -0.582 -15.684 1.00 85.50 174 ASP A O 1
ATOM 1363 N N . VAL A 1 175 ? -1.618 -1.070 -16.917 1.00 86.25 175 VAL A N 1
ATOM 1364 C CA . VAL A 1 175 ? -0.947 0.197 -16.623 1.00 86.25 175 VAL A CA 1
ATOM 1365 C C . VAL A 1 175 ? -1.659 1.328 -17.358 1.00 86.25 175 VAL A C 1
ATOM 1367 O O . VAL A 1 175 ? -1.629 1.413 -18.584 1.00 86.25 175 VAL A O 1
ATOM 1370 N N . GLN A 1 176 ? -2.277 2.230 -16.599 1.00 84.81 176 GLN A N 1
ATOM 1371 C CA . GLN A 1 176 ? -2.902 3.424 -17.163 1.00 84.81 176 GLN A CA 1
ATOM 1372 C C . GLN A 1 176 ? -1.839 4.484 -17.497 1.00 84.81 176 GLN A C 1
ATOM 1374 O O . GLN A 1 176 ? -0.904 4.648 -16.712 1.00 84.81 176 GLN A O 1
ATOM 1379 N N . PRO A 1 177 ? -1.989 5.261 -18.590 1.00 86.00 177 PRO A N 1
ATOM 1380 C CA . PRO A 1 177 ? -1.036 6.296 -19.018 1.00 86.00 177 PRO A CA 1
ATOM 1381 C C . PRO A 1 177 ? -1.079 7.549 -18.117 1.00 86.00 177 PRO A C 1
ATOM 1383 O O . PRO A 1 177 ? -1.409 8.656 -18.546 1.00 86.00 177 PRO A O 1
ATOM 1386 N N . VAL A 1 178 ? -0.769 7.391 -16.831 1.00 86.94 178 VAL A N 1
ATOM 1387 C CA . VAL A 1 178 ? -0.790 8.450 -15.813 1.00 86.94 178 VAL A CA 1
ATOM 1388 C C . VAL A 1 178 ? 0.509 8.463 -15.012 1.00 86.94 178 VAL A C 1
ATOM 1390 O O . VAL A 1 178 ? 1.182 7.447 -14.878 1.00 86.94 178 VAL A O 1
ATOM 1393 N N . GLY A 1 179 ? 0.877 9.622 -14.468 1.00 90.81 179 GLY A N 1
ATOM 1394 C CA . GLY A 1 179 ? 2.142 9.783 -13.749 1.00 90.81 179 GLY A CA 1
ATOM 1395 C C . GLY A 1 179 ? 3.341 9.395 -14.607 1.00 90.81 179 GLY A C 1
ATOM 1396 O O . GLY A 1 179 ? 3.411 9.785 -15.775 1.00 90.81 179 GLY A O 1
ATOM 1397 N N . LEU A 1 180 ? 4.250 8.594 -14.043 1.00 92.25 180 LEU A N 1
ATOM 1398 C CA . LEU A 1 180 ? 5.446 8.131 -14.756 1.00 92.25 180 LEU A CA 1
ATOM 1399 C C . LEU A 1 180 ? 5.109 7.172 -15.903 1.00 92.25 180 LEU A C 1
ATOM 1401 O O . LEU A 1 180 ? 5.832 7.129 -16.893 1.00 92.25 180 LEU A O 1
ATOM 1405 N N . ALA A 1 181 ? 3.968 6.480 -15.836 1.00 90.12 181 ALA A N 1
ATOM 1406 C CA . ALA A 1 181 ? 3.564 5.559 -16.891 1.00 90.12 181 ALA A CA 1
ATOM 1407 C C . ALA A 1 181 ? 3.296 6.254 -18.238 1.00 90.12 181 ALA A C 1
ATOM 1409 O O . ALA A 1 181 ? 3.275 5.594 -19.271 1.00 90.12 181 ALA A O 1
ATOM 1410 N N . LYS A 1 182 ? 3.128 7.585 -18.260 1.00 89.88 182 LYS A N 1
ATOM 1411 C CA . LYS A 1 182 ? 2.985 8.366 -19.501 1.00 89.88 182 LYS A CA 1
ATOM 1412 C C . LYS A 1 182 ? 4.173 8.225 -20.449 1.00 89.88 182 LYS A C 1
ATOM 1414 O O . LYS A 1 182 ? 3.994 8.400 -21.647 1.00 89.88 182 LYS A O 1
ATOM 1419 N N . SER A 1 183 ? 5.368 7.966 -19.918 1.00 91.00 183 SER A N 1
ATOM 1420 C CA . SER A 1 183 ? 6.587 7.815 -20.717 1.00 91.00 183 SER A CA 1
ATOM 1421 C C . SER A 1 183 ? 6.910 6.365 -21.069 1.00 91.00 183 SER A C 1
ATOM 1423 O O . SER A 1 183 ? 7.976 6.121 -21.625 1.00 91.00 183 SER A O 1
ATOM 1425 N N . LEU A 1 184 ? 6.052 5.408 -20.705 1.00 90.06 184 LEU A N 1
ATOM 1426 C CA . LEU A 1 184 ? 6.239 4.010 -21.083 1.00 90.06 184 LEU A CA 1
ATOM 1427 C C . LEU A 1 184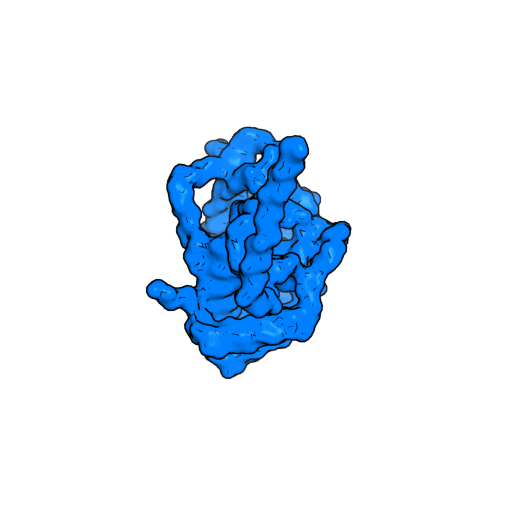 ? 5.857 3.778 -22.542 1.00 90.06 184 LEU A C 1
ATOM 1429 O O . LEU A 1 184 ? 5.021 4.488 -23.111 1.00 90.06 184 LEU A O 1
ATOM 1433 N N . GLU A 1 185 ? 6.446 2.741 -23.113 1.00 88.81 185 GLU A N 1
ATOM 1434 C CA . GLU A 1 185 ? 6.107 2.188 -24.416 1.00 88.81 185 GLU A CA 1
ATOM 1435 C C . GLU A 1 185 ? 4.606 1.831 -24.477 1.00 88.81 185 GLU A C 1
ATOM 1437 O O . GLU A 1 185 ? 3.997 1.498 -23.454 1.00 88.81 185 GLU A O 1
ATOM 1442 N N . ASP A 1 186 ? 3.978 1.963 -25.654 1.00 83.19 186 ASP A N 1
ATOM 1443 C CA . ASP A 1 186 ? 2.533 1.722 -25.818 1.00 83.19 186 ASP A CA 1
ATOM 1444 C C . ASP A 1 186 ? 2.160 0.284 -25.427 1.00 83.19 186 ASP A C 1
ATOM 1446 O O . ASP A 1 186 ? 1.109 0.053 -24.838 1.00 83.19 186 ASP A O 1
ATOM 1450 N N . GLU A 1 187 ? 3.061 -0.668 -25.662 1.00 82.44 187 GLU A N 1
ATOM 1451 C CA . GLU A 1 187 ? 2.889 -2.089 -25.365 1.00 82.44 187 GLU A CA 1
ATOM 1452 C C . GLU A 1 187 ? 2.861 -2.404 -23.864 1.00 82.44 187 GLU A C 1
ATOM 1454 O O . GLU A 1 187 ? 2.367 -3.455 -23.449 1.00 82.44 187 GLU A O 1
ATOM 1459 N N . LEU A 1 188 ? 3.378 -1.493 -23.038 1.00 79.31 188 LEU A N 1
ATOM 1460 C CA . LEU A 1 188 ? 3.363 -1.596 -21.580 1.00 79.31 188 LEU A CA 1
ATOM 1461 C C . LEU A 1 188 ? 2.189 -0.846 -20.954 1.00 79.31 188 LEU A C 1
ATOM 1463 O O . LEU A 1 188 ? 2.100 -0.780 -19.729 1.00 79.31 188 LEU A O 1
ATOM 1467 N N . ARG A 1 189 ? 1.310 -0.255 -21.770 1.00 75.56 189 ARG A N 1
ATOM 1468 C CA . ARG A 1 189 ? 0.133 0.485 -21.326 1.00 75.56 189 ARG A CA 1
ATOM 1469 C C . ARG A 1 189 ? -1.130 -0.227 -21.783 1.00 75.56 189 ARG A C 1
ATOM 1471 O O . ARG A 1 189 ? -1.244 -0.648 -22.926 1.00 75.56 189 ARG A O 1
ATOM 1478 N N . GLY A 1 190 ? -2.114 -0.311 -20.896 1.00 68.62 190 GLY A N 1
ATOM 1479 C CA . GLY A 1 190 ? -3.453 -0.759 -21.259 1.00 68.62 190 GLY A CA 1
ATOM 1480 C C . GLY A 1 190 ? -4.441 0.393 -21.156 1.00 68.62 190 GLY A C 1
ATOM 1481 O O . GLY A 1 190 ? -4.387 1.201 -20.225 1.00 68.62 190 GLY A O 1
ATOM 1482 N N . GLN A 1 191 ? -5.353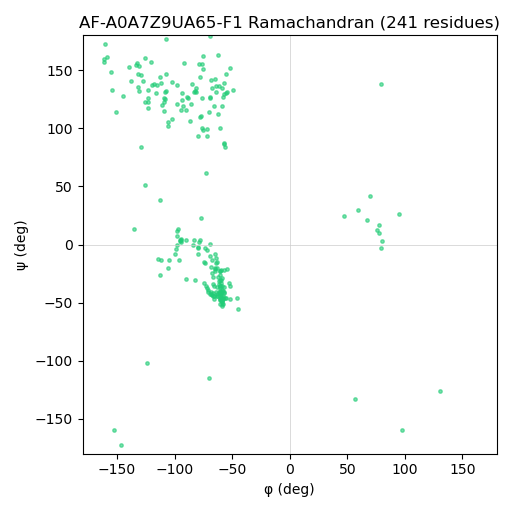 0.482 -22.116 1.00 61.34 191 GLN A N 1
ATOM 1483 C CA . GLN A 1 191 ? -6.441 1.446 -22.074 1.00 61.34 191 GLN A CA 1
ATOM 1484 C C . GLN A 1 191 ? -7.663 0.770 -21.456 1.00 61.34 191 GLN A C 1
ATOM 1486 O O . GLN A 1 191 ? -8.211 -0.167 -22.028 1.00 61.34 191 GLN A O 1
ATOM 1491 N N . LEU A 1 192 ? -8.103 1.247 -20.289 1.00 60.47 192 LEU A N 1
ATOM 1492 C CA . LEU A 1 192 ? -9.406 0.836 -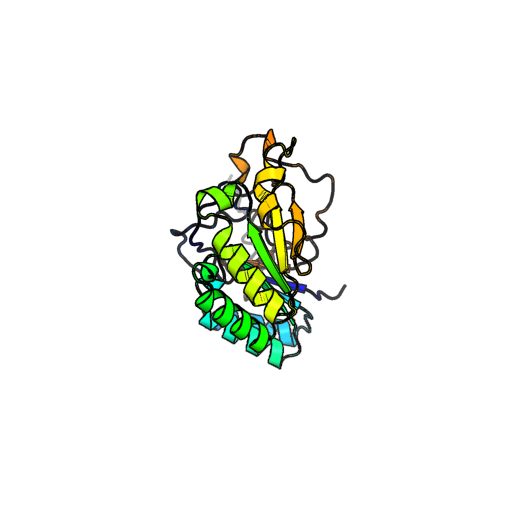19.776 1.00 60.47 192 LEU A CA 1
ATOM 1493 C C . LEU A 1 192 ? -10.492 1.375 -20.712 1.00 60.47 192 LEU A C 1
ATOM 1495 O O . LEU A 1 192 ? -10.649 2.589 -20.864 1.00 60.47 192 LEU A O 1
ATOM 1499 N N . GLU A 1 193 ? -11.267 0.479 -21.313 1.00 54.56 193 GLU A N 1
ATOM 1500 C CA . GLU A 1 193 ? -12.544 0.846 -21.912 1.00 54.56 193 GLU A CA 1
ATOM 1501 C C . GLU A 1 193 ? -13.585 0.996 -20.787 1.00 54.56 193 GLU A C 1
ATOM 1503 O O . GLU A 1 193 ? -13.975 0.027 -20.139 1.00 54.56 193 GLU A O 1
ATOM 1508 N N . GLY A 1 194 ? -14.022 2.231 -20.516 1.00 58.28 194 GLY A N 1
ATOM 1509 C CA . GLY A 1 194 ? -15.061 2.529 -19.520 1.00 58.28 194 GLY A CA 1
ATOM 1510 C C . GLY A 1 194 ? -14.547 2.965 -18.138 1.00 58.28 194 GLY A C 1
ATOM 1511 O O . GLY A 1 194 ? -13.439 3.476 -17.989 1.00 58.28 194 GLY A O 1
ATOM 1512 N N . PHE A 1 195 ? -15.400 2.842 -17.113 1.00 53.84 195 PHE A N 1
ATOM 1513 C CA . PHE A 1 195 ? -15.081 3.247 -15.738 1.00 53.84 195 PHE A CA 1
ATOM 1514 C C . PHE A 1 195 ? -14.305 2.153 -14.999 1.00 53.84 195 PHE A C 1
ATOM 1516 O O . PHE A 1 195 ? -14.727 1.000 -14.947 1.00 53.84 195 PHE A O 1
ATOM 1523 N N . CYS A 1 196 ? -13.199 2.530 -14.353 1.00 63.78 196 CYS A N 1
ATOM 1524 C CA . CYS A 1 196 ? -12.479 1.641 -13.447 1.00 63.78 196 CYS A CA 1
ATOM 1525 C C . CYS A 1 196 ? -13.367 1.279 -12.244 1.00 63.78 196 CYS A C 1
ATOM 1527 O O . CYS A 1 196 ? -13.896 2.166 -11.575 1.00 63.78 196 CYS A O 1
ATOM 1529 N N . SER A 1 197 ? -13.476 -0.006 -11.892 1.00 53.62 197 SER A N 1
ATOM 1530 C CA . SER A 1 197 ? -14.226 -0.436 -10.697 1.00 53.62 197 SER A CA 1
ATOM 1531 C C . SER A 1 197 ? -13.619 0.070 -9.376 1.00 53.62 197 SER A C 1
ATOM 1533 O O . SER A 1 197 ? -14.263 0.013 -8.333 1.00 53.62 197 SER A O 1
ATOM 1535 N N . ALA A 1 198 ? -12.396 0.616 -9.407 1.00 55.31 198 ALA A N 1
ATOM 1536 C CA . ALA A 1 198 ? -11.771 1.294 -8.271 1.00 55.31 198 ALA A CA 1
ATOM 1537 C C . ALA A 1 198 ? -12.255 2.749 -8.068 1.00 55.31 198 ALA A C 1
ATOM 1539 O O . ALA A 1 198 ? -11.847 3.387 -7.098 1.00 55.31 198 ALA A O 1
ATOM 1540 N N . CYS A 1 199 ? -13.121 3.281 -8.942 1.00 56.72 199 CYS A N 1
ATOM 1541 C CA . CYS A 1 199 ? -13.663 4.647 -8.863 1.00 56.72 199 CYS A CA 1
ATOM 1542 C C . CYS A 1 199 ? -14.636 4.899 -7.690 1.00 56.72 199 CYS A C 1
ATOM 1544 O O . CYS A 1 199 ? -15.133 6.012 -7.544 1.00 56.72 199 CYS A O 1
ATOM 1546 N N . GLU A 1 200 ? -14.911 3.903 -6.843 1.00 62.81 200 GLU A N 1
ATOM 1547 C CA . GLU A 1 200 ? -15.775 4.048 -5.659 1.00 62.81 200 GLU A CA 1
ATOM 1548 C C . GLU A 1 200 ? -15.001 4.356 -4.363 1.00 62.81 200 GLU A C 1
ATOM 1550 O O . GLU A 1 200 ? -15.588 4.449 -3.282 1.00 62.81 200 GLU A O 1
ATOM 1555 N N . GLN A 1 201 ? -13.676 4.510 -4.447 1.00 76.06 201 GLN A N 1
ATOM 1556 C CA . GLN A 1 201 ? -12.812 4.737 -3.290 1.00 76.06 201 GLN A CA 1
ATOM 1557 C C . GLN A 1 201 ? -12.348 6.190 -3.239 1.00 76.06 201 GLN A C 1
ATOM 1559 O O . GLN A 1 201 ? -11.404 6.584 -3.932 1.00 76.06 201 GLN A O 1
ATOM 1564 N N . ILE A 1 202 ? -12.969 6.988 -2.363 1.00 87.81 202 ILE A N 1
ATOM 1565 C CA . ILE A 1 202 ? -12.437 8.323 -2.084 1.00 87.81 202 ILE A CA 1
ATOM 1566 C C . ILE A 1 202 ? -11.012 8.194 -1.550 1.00 87.81 202 ILE A C 1
ATOM 1568 O O . ILE A 1 202 ? -10.729 7.350 -0.703 1.00 87.81 202 ILE A O 1
ATOM 1572 N N . THR A 1 203 ? -10.106 9.019 -2.052 1.00 90.50 203 THR A N 1
ATOM 1573 C CA . THR A 1 203 ? -8.695 8.976 -1.683 1.00 90.50 203 THR A CA 1
ATOM 1574 C C . THR A 1 203 ? -8.267 10.325 -1.143 1.00 90.50 203 THR A C 1
ATOM 1576 O O . THR A 1 203 ? -8.365 11.337 -1.833 1.00 90.50 203 THR A O 1
ATOM 1579 N N . PHE A 1 204 ? -7.763 10.339 0.084 1.00 93.44 204 PHE A N 1
ATOM 1580 C CA . PHE A 1 204 ? -7.117 11.496 0.686 1.00 93.44 204 PHE A CA 1
ATOM 1581 C C . PHE A 1 204 ? -5.642 11.484 0.289 1.00 93.44 204 PHE A C 1
ATOM 1583 O O . PHE A 1 204 ? -4.874 10.637 0.750 1.00 93.44 204 PHE A O 1
ATOM 1590 N N . ALA A 1 205 ? -5.274 12.387 -0.615 1.00 91.81 205 ALA A N 1
ATOM 1591 C CA . ALA A 1 205 ? -3.932 12.484 -1.172 1.00 91.81 205 ALA A CA 1
ATOM 1592 C C . ALA A 1 205 ? -2.934 13.110 -0.183 1.00 91.81 205 ALA A C 1
ATOM 1594 O O . ALA A 1 205 ? -3.311 13.831 0.743 1.00 91.81 205 ALA A O 1
ATOM 1595 N N . ASP A 1 206 ? -1.643 12.904 -0.443 1.00 90.44 206 ASP A N 1
ATOM 1596 C CA . ASP A 1 206 ? -0.517 13.435 0.341 1.00 90.44 206 ASP A CA 1
ATOM 1597 C C . ASP A 1 206 ? -0.485 14.972 0.413 1.00 90.44 206 ASP A C 1
ATOM 1599 O O . ASP A 1 206 ? 0.093 15.547 1.330 1.00 90.44 206 ASP A O 1
ATOM 1603 N N . ASN A 1 207 ? -1.127 15.639 -0.546 1.00 87.75 207 ASN A N 1
ATOM 1604 C CA . ASN A 1 207 ? -1.235 17.094 -0.644 1.00 87.75 207 ASN A CA 1
ATOM 1605 C C . ASN A 1 207 ? -2.560 17.663 -0.088 1.00 87.75 207 ASN A C 1
ATOM 1607 O O . ASN A 1 207 ? -2.886 18.825 -0.339 1.00 87.75 207 ASN A O 1
ATOM 1611 N N . GLY A 1 208 ? -3.356 16.850 0.618 1.00 85.62 208 GLY A N 1
ATOM 1612 C CA . GLY A 1 208 ? -4.613 17.268 1.252 1.00 85.62 208 GLY A CA 1
ATOM 1613 C C . GLY A 1 208 ? -5.829 17.353 0.317 1.00 85.62 208 GLY A C 1
ATOM 1614 O O . GLY A 1 208 ? -6.919 17.738 0.757 1.00 85.62 208 GLY A O 1
ATOM 1615 N N . ARG A 1 209 ? -5.683 16.992 -0.964 1.00 87.75 209 ARG A N 1
ATOM 1616 C CA . ARG A 1 209 ? -6.813 16.852 -1.898 1.00 87.75 209 ARG A CA 1
ATOM 1617 C C . ARG A 1 209 ? -7.600 15.573 -1.619 1.00 87.75 209 ARG A C 1
ATOM 1619 O O . ARG A 1 209 ? -7.034 14.574 -1.183 1.00 87.75 209 ARG A O 1
ATOM 1626 N N . VAL A 1 210 ? -8.893 15.598 -1.929 1.00 89.00 210 VAL A N 1
ATOM 1627 C CA . VAL A 1 210 ? -9.751 14.408 -1.938 1.00 89.00 210 VAL A CA 1
ATOM 1628 C C . VAL A 1 210 ? -10.066 14.055 -3.387 1.00 89.00 210 VAL A C 1
ATOM 1630 O O . VAL A 1 210 ? -10.528 14.897 -4.156 1.00 89.00 210 VAL A O 1
ATOM 1633 N N . LEU A 1 211 ? -9.770 12.818 -3.766 1.00 86.88 211 LEU A N 1
ATOM 1634 C CA . LEU A 1 211 ? -9.824 12.313 -5.134 1.00 86.88 211 LEU A CA 1
ATOM 1635 C C . LEU A 1 211 ? -10.810 11.144 -5.235 1.00 86.88 211 LEU A C 1
ATOM 1637 O O . LEU A 1 211 ? -11.072 10.473 -4.242 1.00 86.88 211 LEU A O 1
ATOM 1641 N N . ALA A 1 212 ? -11.328 10.872 -6.433 1.00 81.88 212 ALA A N 1
ATOM 1642 C CA . ALA A 1 212 ? -12.254 9.758 -6.678 1.00 81.88 212 ALA A CA 1
ATOM 1643 C C . ALA A 1 212 ? -11.560 8.384 -6.822 1.00 81.88 212 ALA A C 1
ATOM 1645 O O . ALA A 1 212 ? -12.227 7.361 -6.933 1.00 81.88 212 ALA A O 1
ATOM 1646 N N . CYS A 1 213 ? -10.228 8.363 -6.882 1.00 79.75 213 CYS A N 1
ATOM 1647 C CA . CYS A 1 213 ? -9.395 7.175 -7.043 1.00 79.75 213 CYS A CA 1
ATOM 1648 C C . CYS A 1 213 ? -7.959 7.467 -6.551 1.00 79.75 213 CYS A C 1
ATOM 1650 O O . CYS A 1 213 ? -7.529 8.622 -6.457 1.00 79.75 213 CYS A O 1
ATOM 1652 N N . ASN A 1 214 ? -7.194 6.415 -6.267 1.00 76.62 214 ASN A N 1
ATOM 1653 C CA . ASN A 1 214 ? -5.795 6.467 -5.829 1.00 76.62 214 ASN A CA 1
ATOM 1654 C C . ASN A 1 214 ? -4.766 6.434 -6.982 1.00 76.62 214 ASN A C 1
ATOM 1656 O O . ASN A 1 214 ? -3.565 6.425 -6.721 1.00 76.62 214 ASN A O 1
ATOM 1660 N N . GLY A 1 215 ? -5.217 6.446 -8.242 1.00 81.38 215 GLY A N 1
ATOM 1661 C CA . GLY A 1 215 ? -4.362 6.487 -9.434 1.00 81.38 215 GLY A CA 1
ATOM 1662 C C . GLY A 1 215 ? -4.683 7.674 -10.354 1.00 81.38 215 GLY A C 1
ATOM 1663 O O . GLY A 1 215 ? -4.296 8.799 -10.031 1.00 81.38 215 GLY A O 1
ATOM 1664 N N . PRO A 1 216 ? -5.403 7.480 -11.480 1.00 80.38 216 PRO A N 1
ATOM 1665 C CA . PRO A 1 216 ? -5.591 8.515 -12.504 1.00 80.38 216 PRO A CA 1
ATOM 1666 C C . PRO A 1 216 ? -6.097 9.872 -12.002 1.00 80.38 216 PRO A C 1
ATOM 1668 O O . PRO A 1 216 ? -5.652 10.914 -12.487 1.00 80.38 216 PRO A O 1
ATOM 1671 N N . SER A 1 217 ? -6.978 9.890 -10.996 1.00 82.56 217 SER A N 1
ATOM 1672 C CA . SER A 1 217 ? -7.534 11.147 -10.484 1.00 82.56 217 SER A CA 1
ATOM 1673 C C . SER A 1 217 ? -6.523 12.047 -9.775 1.00 82.56 217 SER A C 1
ATOM 1675 O O . SER A 1 217 ? -6.813 13.224 -9.573 1.00 82.56 217 SER A O 1
ATOM 1677 N N . TYR A 1 218 ? -5.332 11.545 -9.435 1.00 85.12 218 TYR A N 1
ATOM 1678 C CA . TYR A 1 218 ? -4.271 12.349 -8.826 1.00 85.12 218 TYR A CA 1
ATOM 1679 C C . TYR A 1 218 ? -3.875 13.554 -9.693 1.00 85.12 218 TYR A C 1
ATOM 1681 O O . TYR A 1 218 ? -3.667 14.656 -9.176 1.00 85.12 218 TYR A O 1
ATOM 1689 N N . PHE A 1 219 ? -3.880 13.380 -11.018 1.00 83.25 219 PHE A N 1
ATOM 1690 C CA . PHE A 1 219 ? -3.515 14.420 -11.986 1.00 83.25 219 PHE A CA 1
ATOM 1691 C C . PHE A 1 219 ? -4.699 15.205 -12.547 1.00 83.25 219 PHE A C 1
ATOM 1693 O O . PHE A 1 219 ? -4.498 16.052 -13.416 1.00 83.25 219 PHE A O 1
ATOM 1700 N N . VAL A 1 220 ? -5.924 14.954 -12.073 1.00 76.69 220 VAL A N 1
ATOM 1701 C CA . VAL A 1 220 ? -7.084 15.755 -12.489 1.00 76.69 220 VAL A CA 1
ATOM 1702 C C . VAL A 1 220 ? -6.842 17.208 -12.065 1.00 76.69 220 VAL A C 1
ATOM 1704 O O . VAL A 1 220 ? -6.371 17.427 -10.939 1.00 76.69 220 VAL A O 1
ATOM 1707 N N . PRO A 1 221 ? -7.139 18.197 -12.926 1.00 69.19 221 PRO A N 1
ATOM 1708 C CA . PRO A 1 221 ? -6.956 19.603 -12.607 1.00 69.19 221 PRO A CA 1
ATOM 1709 C C . PRO A 1 221 ? -7.609 20.022 -11.276 1.00 69.19 221 PRO A C 1
ATOM 1711 O O . PRO A 1 221 ? -8.600 19.432 -10.827 1.00 69.19 221 PRO A O 1
ATOM 1714 N N . PRO A 1 222 ? -7.063 21.052 -10.608 1.00 62.19 222 PRO A N 1
ATOM 1715 C CA . PRO A 1 222 ? -7.515 21.494 -9.290 1.00 62.19 222 PRO A CA 1
ATOM 1716 C C . PRO A 1 222 ? -8.946 22.052 -9.258 1.00 62.19 222 PRO A C 1
ATOM 1718 O O . PRO A 1 222 ? -9.462 22.270 -8.163 1.00 62.19 222 PRO A O 1
ATOM 1721 N N . GLU A 1 223 ? -9.595 22.252 -10.408 1.00 61.22 223 GLU A N 1
ATOM 1722 C CA . GLU A 1 223 ? -11.027 22.574 -10.499 1.00 61.22 223 GLU A CA 1
ATOM 1723 C C . GLU A 1 223 ? -11.955 21.466 -9.961 1.00 61.22 223 GLU A C 1
ATOM 1725 O O . GLU A 1 223 ? -13.108 21.747 -9.635 1.00 61.22 223 GLU A O 1
ATOM 1730 N N . SER A 1 224 ? -11.459 20.237 -9.752 1.00 55.28 224 SER A N 1
ATOM 1731 C CA . SER A 1 224 ? -12.166 19.219 -8.959 1.00 55.28 224 SER A CA 1
ATOM 1732 C C . SER A 1 224 ? -12.134 19.578 -7.460 1.00 55.28 224 SER A C 1
ATOM 1734 O O . SER A 1 224 ? -11.144 19.353 -6.761 1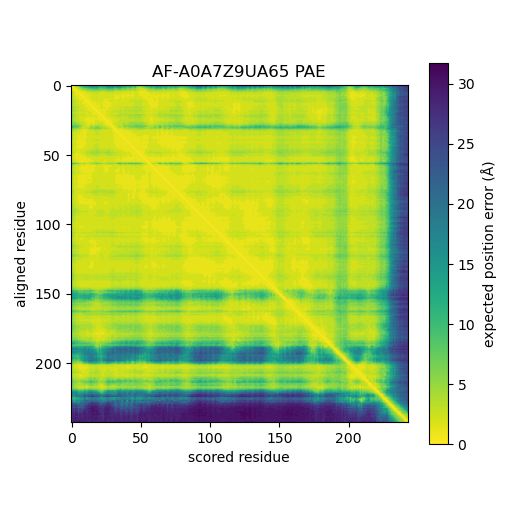.00 55.28 224 SER A O 1
ATOM 1736 N N . GLY A 1 225 ? -13.235 20.163 -6.979 1.00 53.69 225 GLY A N 1
ATOM 1737 C CA . GLY A 1 225 ? -13.328 21.026 -5.793 1.00 53.69 225 GLY A CA 1
ATOM 1738 C C . GLY A 1 225 ? -13.323 20.412 -4.384 1.00 53.69 225 GLY A C 1
ATOM 1739 O O . GLY A 1 225 ? -13.804 21.076 -3.467 1.00 53.69 225 GLY A O 1
ATOM 1740 N N . LEU A 1 226 ? -12.793 19.206 -4.150 1.00 60.00 226 LEU A N 1
ATOM 1741 C CA . LEU A 1 226 ? -12.724 18.643 -2.789 1.00 60.00 226 LEU A CA 1
ATOM 1742 C C . LEU A 1 226 ? -11.307 18.756 -2.200 1.00 60.00 226 LEU A C 1
ATOM 1744 O O . LEU A 1 226 ? -10.375 18.050 -2.589 1.00 60.00 226 LEU A O 1
ATOM 1748 N N . ARG A 1 227 ? -11.147 19.660 -1.228 1.00 57.81 227 ARG A N 1
ATOM 1749 C CA . ARG A 1 227 ? -9.941 19.807 -0.398 1.00 57.81 227 ARG A CA 1
ATOM 1750 C C . ARG A 1 227 ? -10.304 19.598 1.065 1.00 57.81 227 ARG A C 1
ATOM 1752 O O . ARG A 1 227 ? -11.316 20.118 1.531 1.00 57.81 227 ARG A O 1
ATOM 1759 N N . ARG A 1 228 ? -9.470 18.866 1.798 1.00 52.88 228 ARG A N 1
ATOM 1760 C CA . ARG A 1 228 ? -9.655 18.653 3.234 1.00 52.88 228 ARG A CA 1
ATOM 1761 C C . ARG A 1 228 ? -9.412 19.967 3.990 1.00 52.88 228 ARG A C 1
ATOM 1763 O O . ARG A 1 228 ? -8.369 20.585 3.810 1.00 52.88 228 ARG A O 1
ATOM 1770 N N . GLY A 1 229 ? -10.365 20.387 4.825 1.00 53.38 229 GLY A N 1
ATOM 1771 C CA . GLY A 1 229 ? -10.181 21.505 5.761 1.00 53.38 229 GLY A CA 1
ATOM 1772 C C . GLY A 1 229 ? -10.265 22.923 5.179 1.00 53.38 229 GLY A C 1
ATOM 1773 O O . GLY A 1 229 ? -9.830 23.858 5.843 1.00 53.38 229 GLY A O 1
ATOM 1774 N N . VAL A 1 230 ? -10.823 23.129 3.979 1.00 43.16 230 VAL A N 1
ATOM 1775 C CA . VAL A 1 230 ? -11.120 24.488 3.487 1.00 43.16 230 VAL A CA 1
ATOM 1776 C C . VAL A 1 230 ? -12.539 24.864 3.934 1.00 43.16 230 VAL A C 1
ATOM 1778 O O . VAL A 1 230 ? -13.485 24.224 3.473 1.00 43.16 230 VAL A O 1
ATOM 1781 N N . PRO A 1 231 ? -12.735 25.882 4.798 1.00 38.31 231 PRO A N 1
ATOM 1782 C CA . PRO A 1 231 ? -14.059 26.450 5.016 1.00 38.31 231 PRO A CA 1
ATOM 1783 C C . PRO A 1 231 ? -14.612 26.861 3.657 1.00 38.31 231 PRO A C 1
ATOM 1785 O O . PRO A 1 231 ? -13.908 27.516 2.889 1.00 38.31 231 PRO A O 1
ATOM 1788 N N . THR A 1 232 ? -15.843 26.476 3.344 1.00 41.59 232 THR A N 1
ATOM 1789 C CA . THR A 1 232 ? -16.551 26.808 2.104 1.00 41.59 232 THR A CA 1
ATOM 1790 C C . THR A 1 232 ? -16.620 28.326 1.899 1.00 41.59 232 THR A C 1
ATOM 1792 O O . THR A 1 232 ? -17.593 28.996 2.223 1.00 41.59 232 THR A O 1
ATOM 1795 N N . ARG A 1 233 ? -15.561 28.900 1.334 1.00 37.12 233 ARG A N 1
ATOM 1796 C CA . ARG A 1 233 ? -15.562 30.180 0.637 1.00 37.12 233 ARG A CA 1
ATOM 1797 C C . ARG A 1 233 ? -14.900 29.931 -0.702 1.00 37.12 233 ARG A C 1
ATOM 1799 O O . ARG A 1 233 ? -13.708 30.162 -0.881 1.00 37.12 233 ARG A O 1
ATOM 1806 N N . LEU A 1 234 ? -15.708 29.462 -1.647 1.00 38.44 234 LEU A N 1
ATOM 1807 C CA . LEU A 1 234 ? -15.463 29.696 -3.063 1.00 38.44 234 LEU A CA 1
ATOM 1808 C C . LEU A 1 234 ? -15.390 31.218 -3.256 1.00 38.44 234 LEU A C 1
ATOM 1810 O O . LEU A 1 234 ? -16.397 31.879 -3.490 1.00 38.44 234 LEU A O 1
ATOM 1814 N N . GLN A 1 235 ? -14.204 31.807 -3.090 1.00 35.31 235 GLN A N 1
ATOM 1815 C CA . GLN A 1 235 ? -13.939 33.120 -3.655 1.00 35.31 235 GLN A CA 1
ATOM 1816 C C . GLN A 1 235 ? -13.832 32.911 -5.161 1.00 35.31 235 GLN A C 1
ATOM 1818 O O . GLN A 1 235 ? -12.760 32.617 -5.686 1.00 35.31 235 GLN A O 1
ATOM 1823 N N . HIS A 1 236 ? -14.955 33.085 -5.855 1.00 39.09 236 HIS A N 1
ATOM 1824 C CA . HIS A 1 236 ? -14.933 33.557 -7.229 1.00 39.09 236 HIS A CA 1
ATOM 1825 C C . HIS A 1 236 ? -14.205 34.907 -7.236 1.00 39.09 236 HIS A C 1
ATOM 1827 O O . HIS A 1 236 ? -14.816 35.966 -7.107 1.00 39.09 236 HIS A O 1
ATOM 1833 N N . ARG A 1 237 ? -12.874 34.891 -7.344 1.00 36.09 237 ARG A N 1
ATOM 1834 C CA . ARG A 1 237 ? -12.146 36.054 -7.840 1.00 36.09 237 ARG A CA 1
ATOM 1835 C C . ARG A 1 237 ? -12.364 36.056 -9.341 1.00 36.09 237 ARG A C 1
ATOM 1837 O O . ARG A 1 237 ? -11.778 35.252 -10.058 1.00 36.09 237 ARG A O 1
ATOM 1844 N N . GLY A 1 238 ? -13.300 36.902 -9.762 1.00 34.41 238 GLY A N 1
ATOM 1845 C CA . GLY A 1 238 ? -13.619 37.126 -11.159 1.00 34.41 238 GLY A CA 1
ATOM 1846 C C . GLY A 1 238 ? -12.352 37.376 -11.967 1.00 34.41 238 GLY A C 1
ATOM 1847 O O . GLY A 1 238 ? -11.484 38.157 -11.570 1.00 34.41 238 GLY A O 1
ATOM 1848 N N . ALA A 1 239 ? -12.264 36.697 -13.105 1.00 37.88 239 ALA A N 1
ATOM 1849 C CA . ALA A 1 239 ? -11.383 37.096 -14.180 1.00 37.88 239 ALA A CA 1
ATOM 1850 C C . ALA A 1 239 ? -11.815 38.500 -14.624 1.00 37.88 239 ALA A C 1
ATOM 1852 O O . ALA A 1 239 ? -12.811 38.666 -15.322 1.00 37.88 239 ALA A O 1
ATOM 1853 N N . SER A 1 240 ? -11.095 39.525 -14.170 1.00 37.38 240 SER A N 1
ATOM 1854 C CA . SER A 1 240 ? -11.121 40.827 -14.823 1.00 37.38 240 SER A CA 1
ATOM 1855 C C . SER A 1 240 ? -10.285 40.693 -16.089 1.00 37.38 240 SER A C 1
ATOM 1857 O O . SER A 1 240 ? -9.055 40.702 -16.053 1.00 37.38 240 SER A O 1
ATOM 1859 N N . THR A 1 241 ? -10.973 40.499 -17.208 1.00 39.59 241 THR A N 1
ATOM 1860 C CA . THR A 1 241 ? -10.434 40.725 -18.543 1.00 39.59 241 THR A CA 1
ATOM 1861 C C . THR A 1 241 ? -10.077 42.203 -18.661 1.00 39.59 241 THR A C 1
ATOM 1863 O O . THR A 1 241 ? -10.962 43.058 -18.643 1.00 39.59 241 THR A O 1
ATOM 1866 N N . LYS A 1 242 ? -8.781 42.509 -18.753 1.00 34.41 242 LYS A N 1
ATOM 1867 C CA . LYS A 1 242 ? -8.319 43.803 -19.254 1.00 34.41 242 LYS A CA 1
ATOM 1868 C C . LYS A 1 242 ? -8.447 43.786 -20.777 1.00 34.41 242 LYS A C 1
ATOM 1870 O O . LYS A 1 242 ? -7.737 43.027 -21.432 1.00 34.41 242 LYS A O 1
ATOM 1875 N N . THR A 1 243 ? -9.383 44.574 -21.291 1.00 45.34 243 THR A N 1
ATOM 1876 C CA . THR A 1 243 ? -9.276 45.244 -22.597 1.00 45.34 243 THR A CA 1
ATOM 1877 C C . THR A 1 243 ? -8.357 46.444 -22.471 1.00 45.34 243 THR A C 1
ATOM 1879 O O . THR A 1 243 ? -8.473 47.127 -21.425 1.00 45.34 243 THR A O 1
#

pLDDT: mean 87.48, std 16.68, range [34.41, 98.88]

Mean predicted aligned error: 6.94 Å